Protein AF-C4Y8Q5-F1 (afdb_monomer_lite)

Sequence (232 aa):
LFSAGNVLLLDTVGKILALQRLVNDLVPENGRYGGNEVYNSFDTTLFTDDECYEASTYSQTQIREWLSVHKEKLLKDTSEKKKKKVFSIHKLLFISASHLSSDLILKCLVENGVDPSRICTDLEEDEDLANKTVDALTDAEVRYVDLIEKAREGNSKGWIISKRNALYNPEDEQSLEYIFDEFHPFEPFKENKINLKFESFDGYNKTLDKFFSTIESTKYTLKGGNNKSKMP

Foldseek 3Di:
DPPVDKDFDADPQQATQDIPDFDDDPDVVPDGRDHRDHDDPDDCPVVDPPDDDDQDADDLVVLVVLVVVLVVVLVPPPDPPDPSDQAFLLVSCCVSVVVFDSQLLVQLCVVLVHDRRHGSVVSVVDVPNSVSSSRSVSNSRVVVSVQVVCVVVQFFKKKWKWFADPPADPVDPLGDRTDTDDMDSDDTDDPDCPGIDMDMDGGPVVVVVVRVVRNVVVVVSVVVVVVVVPDD

pLDDT: mean 84.21, std 15.5, range [31.66, 98.25]

Secondary structure (DSSP, 8-state):
--TT---EEE-TT-BEEEESS-B--SSTTS--B-TT-B--SS-GGGG-TT-PPPPP---HHHHHHHHHHHHHHHHH---TTS---PPBHHHHHHHHSTTS-HHHHHHHHHHTT--TTSBTTHHHH-HHHHHHHHHHHHHHHHHHHHHHHHHHTT--EEEEEEEEPTT--TT-TT--SEEEEEEESS----S--TTEEEEEEESHHHHHHHHHHHHHHHHHHHHHHHHHTT--

InterPro domains:
  IPR051608 Ribosome Quality Control Complex Subunit NEMF [PTHR15239] (1-223)

Structure (mmCIF, N/CA/C/O backbone):
data_AF-C4Y8Q5-F1
#
_entry.id   AF-C4Y8Q5-F1
#
loop_
_atom_site.group_PDB
_atom_site.id
_atom_site.type_symbol
_atom_site.label_atom_id
_atom_site.label_alt_id
_atom_site.label_comp_id
_atom_site.label_asym_id
_atom_site.label_entity_id
_atom_site.label_seq_id
_atom_site.pdbx_PDB_ins_code
_atom_site.Cartn_x
_atom_site.Cartn_y
_atom_site.Cartn_z
_atom_site.occupancy
_atom_site.B_iso_or_equiv
_atom_site.auth_seq_id
_atom_site.auth_comp_id
_atom_site.auth_asym_id
_atom_site.auth_atom_id
_atom_site.pdbx_PDB_model_num
ATOM 1 N N . LEU A 1 1 ? 3.766 10.461 -1.780 1.00 49.91 1 LEU A N 1
ATOM 2 C CA . LEU A 1 1 ? 3.324 11.633 -2.576 1.00 49.91 1 LEU A CA 1
ATOM 3 C C . LEU A 1 1 ? 1.892 11.411 -3.046 1.00 49.91 1 LEU A C 1
ATOM 5 O O . LEU A 1 1 ? 1.595 10.322 -3.517 1.00 49.91 1 LEU A O 1
ATOM 9 N N . PHE A 1 2 ? 1.021 12.418 -2.955 1.00 56.22 2 PHE A N 1
ATOM 10 C CA . PHE A 1 2 ? -0.277 12.385 -3.642 1.00 56.22 2 PHE A CA 1
ATOM 11 C C . PHE A 1 2 ? -0.071 12.430 -5.166 1.00 56.22 2 PHE A C 1
ATOM 13 O O . PHE A 1 2 ? 0.885 13.044 -5.632 1.00 56.22 2 PHE A O 1
ATOM 20 N N . SER A 1 3 ? -0.965 11.827 -5.958 1.00 47.19 3 SER A N 1
ATOM 21 C CA . SER A 1 3 ? -0.845 11.740 -7.430 1.00 47.19 3 SER A CA 1
ATOM 22 C C . SER A 1 3 ? -0.806 13.101 -8.135 1.00 47.19 3 SER A C 1
ATOM 24 O O . SER A 1 3 ? -0.336 13.211 -9.261 1.00 47.19 3 SER A O 1
ATOM 26 N N . ALA A 1 4 ? -1.283 14.150 -7.464 1.00 62.25 4 ALA A N 1
ATOM 27 C CA . ALA A 1 4 ? -1.185 15.532 -7.912 1.00 62.25 4 ALA A CA 1
ATOM 28 C C . ALA A 1 4 ? -0.022 16.285 -7.241 1.00 62.25 4 ALA A C 1
ATOM 30 O O . ALA A 1 4 ? -0.095 17.505 -7.182 1.00 62.25 4 ALA A O 1
ATOM 31 N N . GLY A 1 5 ? 0.974 15.588 -6.686 1.00 69.69 5 GLY A N 1
ATOM 32 C CA . GLY A 1 5 ? 1.989 16.099 -5.762 1.00 69.69 5 GLY A CA 1
ATOM 33 C C . GLY A 1 5 ? 2.555 17.477 -6.106 1.00 69.69 5 GLY A C 1
ATOM 34 O O . GLY A 1 5 ? 2.653 17.860 -7.270 1.00 69.69 5 GLY A O 1
ATOM 35 N N . ASN A 1 6 ? 2.909 18.226 -5.067 1.00 81.44 6 ASN A N 1
ATOM 36 C CA . ASN A 1 6 ? 3.505 19.550 -5.180 1.00 81.44 6 ASN A CA 1
ATOM 37 C C . ASN A 1 6 ? 4.856 19.548 -4.466 1.00 81.44 6 ASN A C 1
ATOM 39 O O . ASN A 1 6 ? 5.028 18.830 -3.481 1.00 81.44 6 ASN A O 1
ATOM 43 N N . VAL A 1 7 ? 5.785 20.366 -4.946 1.00 86.38 7 VAL A N 1
ATOM 44 C CA . VAL A 1 7 ? 7.057 20.627 -4.270 1.00 86.38 7 VAL A CA 1
ATOM 45 C C . VAL A 1 7 ? 7.002 22.048 -3.728 1.00 86.38 7 VAL A C 1
ATOM 47 O O . VAL A 1 7 ? 6.711 22.986 -4.474 1.00 86.38 7 VAL A O 1
ATOM 50 N N . LEU A 1 8 ? 7.245 22.189 -2.427 1.00 85.75 8 LEU A N 1
ATOM 51 C CA . LEU A 1 8 ? 7.199 23.454 -1.702 1.00 85.75 8 LEU A CA 1
ATOM 52 C C . LEU A 1 8 ? 8.587 23.762 -1.142 1.00 85.75 8 LEU A C 1
ATOM 54 O O . LEU A 1 8 ? 9.245 22.879 -0.597 1.00 85.75 8 LEU A O 1
ATOM 58 N N . LEU A 1 9 ? 9.005 25.019 -1.259 1.00 87.56 9 LEU A N 1
ATOM 59 C CA . LEU A 1 9 ? 10.165 25.557 -0.560 1.00 87.56 9 LEU A CA 1
ATOM 60 C C . LEU A 1 9 ? 9.663 26.471 0.551 1.00 87.56 9 LEU A C 1
ATOM 62 O O . LEU A 1 9 ? 8.977 27.457 0.268 1.00 87.56 9 LEU A O 1
ATOM 66 N N . LEU A 1 10 ? 10.012 26.139 1.790 1.00 88.00 10 LEU A N 1
ATOM 67 C CA . LEU A 1 10 ? 9.594 26.869 2.980 1.00 88.00 10 LEU A CA 1
ATOM 68 C C . LEU A 1 10 ? 10.794 27.553 3.648 1.00 88.00 10 LEU A C 1
ATOM 70 O O . LEU A 1 10 ? 11.926 27.084 3.515 1.00 88.00 10 LEU A O 1
ATOM 74 N N . ASP A 1 11 ? 10.551 28.651 4.363 1.00 87.75 11 ASP A N 1
ATOM 75 C CA . ASP A 1 11 ? 11.516 29.182 5.330 1.00 87.75 11 ASP A CA 1
ATOM 76 C C . ASP A 1 11 ? 11.441 28.435 6.676 1.00 87.75 11 ASP A C 1
ATOM 78 O O . ASP A 1 11 ? 10.652 27.506 6.858 1.00 87.75 11 ASP A O 1
ATOM 82 N N . THR A 1 12 ? 12.257 28.851 7.646 1.00 85.81 12 THR A N 1
ATOM 83 C CA . THR A 1 12 ? 12.330 28.231 8.982 1.00 85.81 12 THR A CA 1
ATOM 84 C C . THR A 1 12 ? 11.044 28.354 9.806 1.00 85.81 12 THR A C 1
ATOM 86 O O . THR A 1 12 ? 10.935 27.711 10.843 1.00 85.81 12 THR A O 1
ATOM 89 N N . VAL A 1 13 ? 10.096 29.201 9.394 1.00 84.19 13 VAL A N 1
ATOM 90 C CA . VAL A 1 13 ? 8.802 29.429 10.061 1.00 84.19 13 VAL A CA 1
ATOM 91 C C . VAL A 1 13 ? 7.656 28.805 9.245 1.00 84.19 13 VAL A C 1
ATOM 93 O O . VAL A 1 13 ? 6.486 28.978 9.570 1.00 84.19 13 VAL A O 1
ATOM 96 N N . GLY A 1 14 ? 7.966 28.064 8.173 1.00 83.81 14 GLY A N 1
ATOM 97 C CA . GLY A 1 14 ? 6.970 27.420 7.317 1.00 83.81 14 GLY A CA 1
ATOM 98 C C . GLY A 1 14 ? 6.353 28.349 6.268 1.00 83.81 14 GLY A C 1
ATOM 99 O O . GLY A 1 14 ? 5.357 27.990 5.638 1.00 83.81 14 GLY A O 1
ATOM 100 N N . LYS A 1 15 ? 6.909 29.544 6.040 1.00 86.62 15 LYS A N 1
ATOM 101 C CA . LYS A 1 15 ? 6.428 30.453 4.994 1.00 86.62 15 LYS A CA 1
ATOM 102 C C . LYS A 1 15 ? 6.808 29.929 3.614 1.00 86.62 15 LYS A C 1
ATOM 104 O O . LYS A 1 15 ? 7.972 29.636 3.358 1.00 86.62 15 LYS A O 1
ATOM 109 N N . ILE A 1 16 ? 5.848 29.886 2.695 1.00 87.50 16 ILE A N 1
ATOM 110 C CA . ILE A 1 16 ? 6.045 29.425 1.320 1.00 87.50 16 ILE A CA 1
ATOM 111 C C . ILE A 1 16 ? 6.844 30.468 0.533 1.00 87.50 16 ILE A C 1
ATOM 113 O O . ILE A 1 16 ? 6.335 31.538 0.185 1.00 87.50 16 ILE A O 1
ATOM 117 N N . LEU A 1 17 ? 8.096 30.131 0.224 1.00 87.31 17 LEU A N 1
ATOM 118 C CA . LEU A 1 17 ? 8.997 30.923 -0.614 1.00 87.31 17 LEU A CA 1
ATOM 119 C C . LEU A 1 17 ? 8.778 30.629 -2.098 1.00 87.31 17 LEU A C 1
ATOM 121 O O . LEU A 1 17 ? 8.780 31.538 -2.926 1.00 87.31 17 LEU A O 1
ATOM 125 N N . ALA A 1 18 ? 8.577 29.355 -2.431 1.00 87.00 18 ALA A N 1
ATOM 126 C CA . ALA A 1 18 ? 8.296 28.905 -3.785 1.00 87.00 18 ALA A CA 1
ATOM 127 C C . ALA A 1 18 ? 7.436 27.639 -3.773 1.00 87.00 18 ALA A C 1
ATOM 129 O O . ALA A 1 18 ? 7.440 26.861 -2.819 1.00 87.00 18 ALA A O 1
ATOM 130 N N . LEU A 1 19 ? 6.708 27.433 -4.864 1.00 87.31 19 LEU A N 1
ATOM 131 C CA . LEU A 1 19 ? 5.835 26.287 -5.070 1.00 87.31 19 LEU A CA 1
ATOM 132 C C . LEU A 1 19 ? 5.885 25.879 -6.543 1.00 87.31 19 LEU A C 1
ATOM 134 O O . LEU A 1 19 ? 5.857 26.738 -7.423 1.00 87.31 19 LEU A O 1
ATOM 138 N N . GLN A 1 20 ? 5.975 24.577 -6.818 1.00 84.69 20 GLN A N 1
ATOM 139 C CA . GLN A 1 20 ? 6.039 24.060 -8.189 1.00 84.69 20 GLN A CA 1
ATOM 140 C C . GLN A 1 20 ? 4.732 24.315 -8.949 1.00 84.69 20 GLN A C 1
ATOM 142 O O . GLN A 1 20 ? 4.752 24.668 -10.128 1.00 84.69 20 GLN A O 1
ATOM 147 N N . ARG A 1 21 ? 3.588 24.129 -8.282 1.00 80.06 21 ARG A N 1
ATOM 148 C CA . ARG A 1 21 ? 2.261 24.371 -8.852 1.00 80.06 21 ARG A CA 1
ATOM 149 C C . ARG A 1 21 ? 1.370 25.095 -7.859 1.00 80.06 2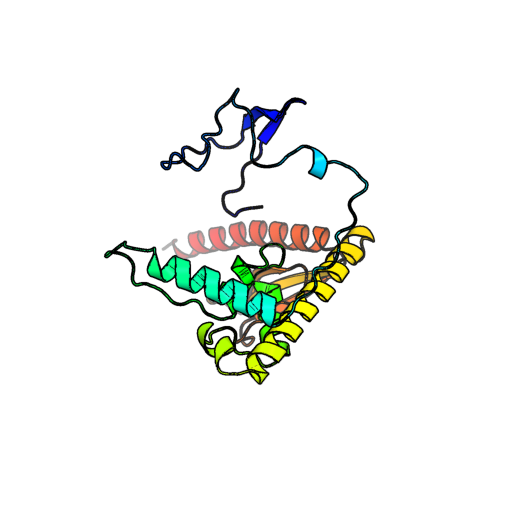1 ARG A C 1
ATOM 151 O O . ARG A 1 21 ? 1.251 24.683 -6.709 1.00 80.06 21 ARG A O 1
ATOM 158 N N . LEU A 1 22 ? 0.685 26.130 -8.332 1.00 75.62 22 LEU A N 1
ATOM 159 C CA . LEU A 1 22 ? -0.328 26.821 -7.545 1.00 75.62 22 LEU A CA 1
ATOM 160 C C . LEU A 1 22 ? -1.600 25.971 -7.496 1.00 75.62 22 LEU A C 1
ATOM 162 O O . LEU A 1 22 ? -2.121 25.557 -8.533 1.00 75.62 22 LEU A O 1
ATOM 166 N N . VAL A 1 23 ? -2.069 25.673 -6.286 1.00 69.62 23 VAL A N 1
ATOM 167 C CA . VAL A 1 23 ? -3.294 24.902 -6.059 1.00 69.62 23 VAL A CA 1
ATOM 168 C C . VAL A 1 23 ? -4.387 25.884 -5.659 1.00 69.62 23 VAL A C 1
ATOM 170 O O . VAL A 1 23 ? -4.416 26.388 -4.541 1.00 69.62 23 VAL A O 1
ATOM 173 N N . ASN A 1 24 ? -5.251 26.208 -6.620 1.00 62.59 24 ASN A N 1
ATOM 174 C CA . ASN A 1 24 ? -6.443 27.013 -6.385 1.00 62.59 24 ASN A CA 1
ATOM 175 C C . ASN A 1 24 ? -7.578 26.082 -5.952 1.00 62.59 24 ASN A C 1
ATOM 177 O O . ASN A 1 24 ? -8.320 25.604 -6.809 1.00 62.59 24 ASN A O 1
ATOM 181 N N . ASP A 1 25 ? -7.725 25.819 -4.657 1.00 55.47 25 ASP A N 1
ATOM 182 C CA . ASP A 1 25 ? -8.881 25.053 -4.191 1.00 55.47 25 ASP A CA 1
ATOM 183 C C . ASP A 1 25 ? -10.133 25.945 -4.097 1.00 55.47 25 ASP A C 1
ATOM 185 O O . ASP A 1 25 ? -10.104 27.094 -3.649 1.00 55.47 25 ASP A O 1
ATOM 189 N N . LEU A 1 26 ? -11.245 25.397 -4.599 1.00 46.25 26 LEU A N 1
ATOM 190 C CA . LEU A 1 26 ? -12.591 25.986 -4.654 1.00 46.25 26 LEU A CA 1
ATOM 191 C C . LEU A 1 26 ? -13.368 25.818 -3.330 1.00 46.25 26 LEU A C 1
ATOM 193 O O . LEU A 1 26 ? -14.555 26.139 -3.279 1.00 46.25 26 LEU A O 1
ATOM 197 N N . VAL A 1 27 ? -12.731 25.304 -2.271 1.00 46.03 27 VAL A N 1
ATOM 198 C CA . VAL A 1 27 ? -13.367 24.995 -0.981 1.00 46.03 27 VAL A CA 1
ATOM 199 C C . VAL A 1 27 ? -12.613 25.719 0.147 1.00 46.03 27 VAL A C 1
ATOM 201 O O . VAL A 1 27 ? -11.408 25.520 0.259 1.00 46.03 27 VAL A O 1
ATOM 204 N N . PRO A 1 28 ? -13.282 26.534 0.989 1.00 47.78 28 PRO A N 1
ATOM 205 C CA . PRO A 1 28 ? -12.634 27.352 2.027 1.00 47.78 28 PRO A CA 1
ATOM 206 C C . PRO A 1 28 ? -11.838 26.579 3.094 1.00 47.78 28 PRO A C 1
ATOM 208 O O . PRO A 1 28 ? -10.993 27.172 3.754 1.00 47.78 28 PRO A O 1
ATOM 211 N N . GLU A 1 29 ? -12.132 25.290 3.285 1.00 50.78 29 GLU A N 1
ATOM 212 C CA . GLU A 1 29 ? -11.503 24.425 4.298 1.00 50.78 29 GLU A CA 1
ATOM 213 C C . GLU A 1 29 ? -10.110 23.920 3.899 1.00 50.78 29 GLU A C 1
ATOM 215 O O . GLU A 1 29 ? -9.270 23.684 4.765 1.00 50.78 29 GLU A O 1
ATOM 220 N N . ASN A 1 30 ? -9.839 23.790 2.599 1.00 51.44 30 ASN A N 1
ATOM 221 C CA . ASN A 1 30 ? -8.520 23.414 2.108 1.00 51.44 30 ASN A CA 1
ATOM 222 C C . ASN A 1 30 ? -7.753 24.706 1.853 1.00 51.44 30 ASN A C 1
ATOM 224 O O . ASN A 1 30 ? -8.043 25.417 0.890 1.00 51.44 30 ASN A O 1
ATOM 228 N N . GLY A 1 31 ? -6.829 25.041 2.755 1.00 52.97 31 GLY A N 1
ATOM 229 C CA . GLY A 1 31 ? -6.061 26.281 2.703 1.00 52.97 31 GLY A CA 1
ATOM 230 C C . GLY A 1 31 ? -5.576 26.610 1.290 1.00 52.97 31 GLY A C 1
ATOM 231 O O . GLY A 1 31 ? -5.079 25.754 0.558 1.00 52.97 31 GLY A O 1
ATOM 232 N N . ARG A 1 32 ? -5.730 27.874 0.892 1.00 57.25 32 ARG A N 1
ATOM 233 C CA . ARG A 1 32 ? -4.978 28.387 -0.252 1.00 57.25 32 ARG A CA 1
ATOM 234 C C . ARG A 1 32 ? -3.499 28.354 0.136 1.00 57.25 32 ARG A C 1
ATOM 236 O O . ARG A 1 32 ? -3.162 28.637 1.280 1.00 57.25 32 ARG A O 1
ATOM 243 N N . TYR A 1 33 ? -2.658 27.920 -0.799 1.00 62.84 33 TYR A N 1
ATOM 244 C CA . TYR A 1 33 ? -1.205 27.896 -0.637 1.00 62.84 33 TYR A CA 1
ATOM 245 C C . TYR A 1 33 ? -0.590 28.717 -1.773 1.00 62.84 33 TYR A C 1
ATOM 247 O O . TYR A 1 33 ? -0.208 28.191 -2.823 1.00 62.84 33 TYR A O 1
ATOM 255 N N . GLY A 1 34 ? -0.589 30.034 -1.595 1.00 61.34 34 GLY A N 1
ATOM 256 C CA . GLY A 1 34 ? 0.072 31.020 -2.441 1.00 61.34 34 GLY A CA 1
ATOM 257 C C . GLY A 1 34 ? 1.476 31.374 -1.940 1.00 61.34 34 GLY A C 1
ATOM 258 O O . GLY A 1 34 ? 1.856 31.083 -0.807 1.00 61.34 34 GLY A O 1
ATOM 259 N N . GLY A 1 35 ? 2.272 32.029 -2.791 1.00 57.50 35 GLY A N 1
ATOM 260 C CA . GLY A 1 35 ? 3.572 32.563 -2.373 1.00 57.50 35 GLY A CA 1
ATOM 261 C C . GLY A 1 35 ? 3.405 33.605 -1.259 1.00 57.50 35 GLY A C 1
ATOM 262 O O . GLY A 1 35 ? 2.553 34.483 -1.376 1.00 57.50 35 GLY A O 1
ATOM 263 N N . ASN A 1 36 ? 4.240 33.523 -0.217 1.00 62.22 36 ASN A N 1
ATOM 264 C CA . ASN A 1 36 ? 4.191 34.276 1.048 1.00 62.22 36 ASN A CA 1
ATOM 265 C C . ASN A 1 36 ? 3.133 33.863 2.091 1.00 62.22 36 ASN A C 1
ATOM 267 O O . ASN A 1 36 ? 3.080 34.506 3.141 1.00 62.22 36 ASN A O 1
ATOM 271 N N . GLU A 1 37 ? 2.343 32.814 1.871 1.00 76.31 37 GLU A N 1
ATOM 272 C CA . GLU A 1 37 ? 1.468 32.250 2.914 1.00 76.31 37 GLU A CA 1
ATOM 273 C C . GLU A 1 37 ? 2.231 31.251 3.802 1.00 76.31 37 GLU A C 1
ATOM 275 O O . GLU A 1 37 ? 3.279 30.738 3.408 1.00 76.31 37 GLU A O 1
ATOM 280 N N . VAL A 1 38 ? 1.738 30.992 5.018 1.00 79.12 38 VAL A N 1
ATOM 281 C CA . VAL A 1 38 ? 2.337 30.004 5.935 1.00 79.12 38 VAL A CA 1
ATOM 282 C C . VAL A 1 38 ? 1.700 28.641 5.690 1.00 79.12 38 VAL A C 1
ATOM 284 O O . VAL A 1 38 ? 0.476 28.507 5.667 1.00 79.12 38 VAL A O 1
ATOM 287 N N . TYR A 1 39 ? 2.533 27.627 5.481 1.00 80.44 39 TYR A N 1
ATOM 288 C CA . TYR A 1 39 ? 2.098 26.257 5.277 1.00 80.44 39 TYR A CA 1
ATOM 289 C C . TYR A 1 39 ? 1.834 25.571 6.625 1.00 80.44 39 TYR A C 1
ATOM 291 O O . TYR A 1 39 ? 2.758 25.365 7.401 1.00 80.44 39 TYR A O 1
ATOM 299 N N . ASN A 1 40 ? 0.578 25.188 6.881 1.00 75.75 40 ASN A N 1
ATOM 300 C CA . ASN A 1 40 ? 0.126 24.696 8.195 1.00 75.75 40 ASN A CA 1
ATOM 301 C C . ASN A 1 40 ? -0.335 23.225 8.193 1.00 75.75 40 ASN A C 1
ATOM 303 O O . ASN A 1 40 ? -1.088 22.821 9.074 1.00 75.75 40 ASN A O 1
ATOM 307 N N . SER A 1 41 ? 0.027 22.430 7.181 1.00 73.56 41 SER A N 1
ATOM 308 C CA . SER A 1 41 ? -0.514 21.059 7.059 1.00 73.56 41 SER A CA 1
ATOM 309 C C . SER A 1 41 ? 0.202 20.032 7.938 1.00 73.56 41 SER A C 1
ATOM 311 O O . SER A 1 41 ? -0.322 18.941 8.136 1.00 73.56 41 SER A O 1
ATOM 313 N N . PHE A 1 42 ? 1.396 20.361 8.425 1.00 71.62 42 PHE A N 1
ATOM 314 C CA . PHE A 1 42 ? 2.165 19.581 9.389 1.00 71.62 42 PHE A CA 1
ATOM 315 C C . PHE A 1 42 ? 3.122 20.509 10.145 1.00 71.62 42 PHE A C 1
ATOM 317 O O . PHE A 1 42 ? 3.437 21.598 9.660 1.00 71.62 42 PHE A O 1
ATOM 324 N N . ASP A 1 43 ? 3.548 20.100 11.335 1.00 71.00 43 ASP A N 1
ATOM 325 C CA . ASP A 1 43 ? 4.477 20.852 12.174 1.00 71.00 43 ASP A CA 1
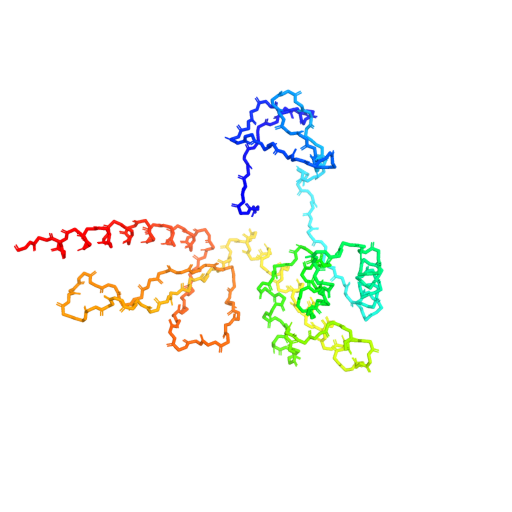ATOM 326 C C . ASP A 1 43 ? 5.938 20.419 11.933 1.00 71.00 43 ASP A C 1
ATOM 328 O O . ASP A 1 43 ? 6.250 19.599 11.065 1.00 71.00 43 ASP A O 1
ATOM 332 N N . THR A 1 44 ? 6.865 21.028 12.674 1.00 72.50 44 THR A N 1
ATOM 333 C CA . THR A 1 44 ? 8.298 20.747 12.547 1.00 72.50 44 THR A CA 1
ATOM 334 C C . THR A 1 44 ? 8.731 19.460 13.248 1.00 72.50 44 THR A C 1
ATOM 336 O O . THR A 1 44 ? 9.914 19.127 13.169 1.00 72.50 44 THR A O 1
ATOM 339 N N . THR A 1 45 ? 7.833 18.745 13.941 1.00 70.88 45 THR A N 1
ATOM 340 C CA . THR A 1 45 ? 8.210 17.506 14.642 1.00 70.88 45 THR A CA 1
ATOM 341 C C . THR A 1 45 ? 8.556 16.402 13.650 1.00 70.88 45 THR A C 1
ATOM 343 O O . THR A 1 45 ? 9.436 15.607 13.926 1.00 70.88 45 THR A O 1
ATOM 346 N N . LEU A 1 46 ? 8.002 16.438 12.433 1.00 66.88 46 LEU A N 1
ATOM 347 C CA . LEU A 1 46 ? 8.339 15.497 11.354 1.00 66.88 46 LEU A CA 1
ATOM 348 C C . LEU A 1 46 ? 9.816 15.511 10.909 1.00 66.88 46 LEU A C 1
ATOM 350 O O . LEU A 1 46 ? 10.217 14.654 10.123 1.00 66.88 46 LEU A O 1
ATOM 354 N N . PHE A 1 47 ? 10.607 16.502 11.332 1.00 72.38 47 PHE A N 1
ATOM 355 C CA . PHE A 1 47 ? 12.015 16.658 10.945 1.00 72.38 47 PHE A CA 1
ATOM 356 C C . PHE A 1 47 ? 12.995 16.367 12.088 1.00 72.38 47 PHE A C 1
ATOM 358 O O . PHE A 1 47 ? 14.177 16.690 11.961 1.00 72.38 47 PHE A O 1
ATOM 365 N N . THR A 1 48 ? 12.534 15.811 13.210 1.00 73.44 48 THR A N 1
ATOM 366 C CA . THR A 1 48 ? 13.425 15.346 14.276 1.00 73.44 48 THR A CA 1
ATOM 367 C C . THR A 1 48 ? 13.910 13.924 13.974 1.00 73.44 48 THR A C 1
ATOM 369 O O . THR A 1 48 ? 13.139 13.057 13.573 1.00 73.44 48 THR A O 1
ATOM 372 N N . ASP A 1 49 ? 15.208 13.674 14.163 1.00 63.81 49 ASP A N 1
ATOM 373 C CA . ASP A 1 49 ? 15.868 12.406 13.796 1.00 63.81 49 ASP A CA 1
ATOM 374 C C . ASP A 1 49 ? 15.502 11.207 14.708 1.00 63.81 49 ASP A C 1
ATOM 376 O O . ASP A 1 49 ? 15.970 10.092 14.479 1.00 63.81 49 ASP A O 1
ATOM 380 N N . ASP A 1 50 ? 14.674 11.416 15.737 1.00 59.78 50 ASP A N 1
ATOM 381 C CA . ASP A 1 50 ? 14.429 10.447 16.818 1.00 59.78 50 ASP A CA 1
ATOM 382 C C . ASP A 1 50 ? 13.168 9.577 16.645 1.00 59.78 50 ASP A C 1
ATOM 384 O O . ASP A 1 50 ? 12.922 8.681 17.456 1.00 59.78 50 ASP A O 1
ATOM 388 N N . GLU A 1 51 ? 12.347 9.784 15.611 1.00 62.09 51 GLU A N 1
ATOM 389 C CA . GLU A 1 51 ? 11.083 9.047 15.492 1.00 62.09 51 GLU A CA 1
ATOM 390 C C . GLU A 1 51 ? 11.270 7.655 14.858 1.00 62.09 51 GLU A C 1
ATOM 392 O O . GLU A 1 51 ? 11.321 7.462 13.637 1.00 62.09 51 GLU A O 1
ATOM 397 N N . CYS A 1 52 ? 11.337 6.632 15.714 1.00 66.50 52 CYS A N 1
ATOM 398 C CA . CYS A 1 52 ? 11.046 5.267 15.297 1.00 66.50 52 CYS A CA 1
ATOM 399 C C . CYS A 1 52 ? 9.525 5.099 15.187 1.00 66.50 52 CYS A C 1
ATOM 401 O O . CYS A 1 52 ? 8.799 5.435 16.116 1.00 66.50 52 CYS A O 1
ATOM 403 N N . TYR A 1 53 ? 9.042 4.583 14.056 1.00 83.19 53 TYR A N 1
ATOM 404 C CA . TYR A 1 53 ? 7.623 4.300 13.876 1.00 83.19 53 TYR A CA 1
ATOM 405 C C . TYR A 1 53 ? 7.153 3.268 14.913 1.00 83.19 53 TYR A C 1
ATOM 407 O O . TYR A 1 53 ? 7.719 2.176 14.993 1.00 83.19 53 TYR A O 1
ATOM 415 N N . GLU A 1 54 ? 6.117 3.601 15.682 1.00 84.75 54 GLU A N 1
ATOM 416 C CA . GLU A 1 54 ? 5.496 2.681 16.633 1.00 84.75 54 GLU A CA 1
ATOM 417 C C . GLU A 1 54 ? 4.371 1.899 15.951 1.00 84.75 54 GLU A C 1
ATOM 419 O O . GLU A 1 54 ? 3.431 2.478 15.405 1.00 84.75 54 GLU A O 1
ATOM 424 N N . ALA A 1 55 ? 4.467 0.569 15.987 1.00 90.00 55 ALA A N 1
ATOM 425 C CA . ALA A 1 55 ? 3.466 -0.302 15.388 1.00 90.00 55 ALA A CA 1
ATOM 426 C C . ALA A 1 55 ? 2.092 -0.098 16.043 1.00 90.00 55 ALA A C 1
ATOM 428 O O . ALA A 1 55 ? 1.934 -0.226 17.261 1.00 90.00 55 ALA A O 1
ATOM 429 N N . SER A 1 56 ? 1.083 0.170 15.220 1.00 92.31 56 SER A N 1
ATOM 430 C CA . SER A 1 56 ? -0.305 0.255 15.662 1.00 92.31 56 SER A CA 1
ATOM 431 C C . SER A 1 56 ? -0.825 -1.125 16.066 1.00 92.31 56 SER A C 1
ATOM 433 O O . SER A 1 56 ? -0.543 -2.133 15.423 1.00 92.31 56 SER A O 1
ATOM 435 N N . THR A 1 57 ? -1.630 -1.180 17.123 1.00 94.38 57 THR A N 1
ATOM 436 C CA . THR A 1 57 ? -2.351 -2.403 17.499 1.00 94.38 57 THR A CA 1
ATOM 437 C C . THR A 1 57 ? -3.814 -2.262 17.127 1.00 94.38 57 THR A C 1
ATOM 439 O O . THR A 1 57 ? -4.384 -1.176 17.241 1.00 94.38 57 THR A O 1
ATOM 442 N N . TYR A 1 58 ? -4.416 -3.362 16.678 1.00 95.75 58 TYR A N 1
ATOM 443 C CA . TYR A 1 58 ? -5.802 -3.375 16.236 1.00 95.75 58 TYR A CA 1
ATOM 444 C C . TYR A 1 58 ? -6.643 -4.302 17.096 1.00 95.75 58 TYR A C 1
ATOM 446 O O . TYR A 1 58 ? -6.188 -5.338 17.577 1.00 95.75 58 TYR A O 1
ATOM 454 N N . SER A 1 59 ? -7.899 -3.915 17.293 1.00 96.06 59 SER A N 1
ATOM 455 C CA . SER A 1 59 ? -8.882 -4.716 18.014 1.00 96.06 59 SER A CA 1
ATOM 456 C C . SER A 1 59 ? -10.227 -4.666 17.309 1.00 96.06 59 SER A C 1
ATOM 458 O O . SER A 1 59 ? -10.523 -3.732 16.557 1.00 96.06 59 SER A O 1
ATOM 460 N N . GLN A 1 60 ? -11.086 -5.642 17.597 1.00 94.88 60 GLN A N 1
ATOM 461 C CA . GLN A 1 60 ? -12.452 -5.615 17.082 1.00 94.88 60 GLN A CA 1
ATOM 462 C C . GLN A 1 60 ? -13.201 -4.344 17.503 1.00 94.88 60 GLN A C 1
ATOM 464 O O . GLN A 1 60 ? -13.952 -3.779 16.710 1.00 94.88 60 GLN A O 1
ATOM 469 N N . THR A 1 61 ? -12.992 -3.880 18.741 1.00 94.88 61 THR A N 1
ATOM 470 C CA . THR A 1 61 ? -13.616 -2.659 19.265 1.00 94.88 61 THR A CA 1
ATOM 471 C C . THR A 1 61 ? -13.282 -1.463 18.383 1.00 94.88 61 THR A C 1
ATOM 473 O O . THR A 1 61 ? -14.179 -0.731 17.978 1.00 94.88 61 THR A O 1
ATOM 476 N N . GLN A 1 62 ? -12.016 -1.329 17.988 1.00 95.25 62 GLN A N 1
ATOM 477 C CA . GLN A 1 62 ? -11.568 -0.253 17.108 1.00 95.25 62 GLN A CA 1
ATOM 478 C C . GLN A 1 62 ? -12.194 -0.343 15.707 1.00 95.25 62 GLN A C 1
ATOM 480 O O . GLN A 1 62 ? -12.642 0.664 15.158 1.00 95.25 62 GLN A O 1
ATOM 485 N N . ILE A 1 63 ? -12.303 -1.547 15.133 1.00 94.62 63 ILE A N 1
ATOM 486 C CA . ILE A 1 63 ? -12.987 -1.741 13.843 1.00 94.62 63 ILE A CA 1
ATOM 487 C C . ILE A 1 63 ? -14.468 -1.340 13.946 1.00 94.62 63 ILE A C 1
ATOM 489 O O . ILE A 1 63 ? -15.001 -0.687 13.044 1.00 94.62 63 ILE A O 1
ATOM 493 N N . ARG A 1 64 ? -15.134 -1.667 15.058 1.00 93.88 64 ARG A N 1
ATOM 494 C CA . ARG A 1 64 ? -16.527 -1.268 15.323 1.00 93.88 64 ARG A CA 1
ATOM 495 C C . ARG A 1 64 ? -16.684 0.239 15.487 1.00 93.88 64 ARG A C 1
ATOM 497 O O . ARG A 1 64 ? -17.649 0.809 14.980 1.00 93.88 64 ARG A O 1
ATOM 504 N N . GLU A 1 65 ? -15.729 0.907 16.122 1.00 95.50 65 GLU A N 1
ATOM 505 C CA . GLU A 1 65 ? -15.703 2.370 16.200 1.00 95.50 65 GLU A CA 1
ATOM 506 C C . GLU A 1 65 ? -15.600 2.997 14.804 1.00 95.50 65 GLU A C 1
ATOM 508 O O . GLU A 1 65 ? -16.366 3.907 14.475 1.00 95.50 65 GLU A O 1
ATOM 513 N N . TRP A 1 66 ? -14.736 2.465 13.934 1.00 95.50 66 TRP A N 1
ATOM 514 C CA . TRP A 1 66 ? -14.638 2.920 12.543 1.00 95.50 66 TRP A CA 1
ATOM 515 C C . TRP A 1 66 ? -15.944 2.730 11.767 1.00 95.50 66 TRP A C 1
ATOM 517 O O . TRP A 1 66 ? -16.335 3.612 10.996 1.00 95.50 66 TRP A O 1
ATOM 527 N N . LEU A 1 67 ? -16.648 1.618 11.989 1.00 94.00 67 LEU A N 1
ATOM 528 C CA . LEU A 1 67 ? -17.972 1.376 11.412 1.00 94.00 67 LEU A CA 1
ATOM 529 C C . LEU A 1 67 ? -19.001 2.392 11.903 1.00 94.00 67 LEU A C 1
ATOM 531 O O . LEU A 1 67 ? -19.740 2.944 11.086 1.00 94.00 67 LEU A O 1
ATOM 535 N N . SER A 1 68 ? -19.016 2.690 13.203 1.00 92.75 68 SER A N 1
ATOM 536 C CA . SER A 1 68 ? -19.914 3.692 13.783 1.00 92.75 68 SER A CA 1
ATOM 537 C C . SER A 1 68 ? -19.674 5.074 13.172 1.00 92.75 68 SER A C 1
ATOM 539 O O . SER A 1 68 ? -20.608 5.713 12.685 1.00 92.75 68 SER A O 1
ATOM 541 N N . VAL A 1 69 ? -18.409 5.502 13.081 1.00 93.00 69 VAL A N 1
ATOM 542 C CA . VAL A 1 69 ? -18.028 6.773 12.441 1.00 93.00 69 VAL A CA 1
ATOM 543 C C . VAL A 1 69 ? -18.460 6.806 10.972 1.00 93.00 69 VAL A C 1
ATOM 545 O O . VAL A 1 69 ? -18.959 7.826 10.488 1.00 93.00 69 VAL A O 1
ATOM 548 N N . HIS A 1 70 ? -18.299 5.701 10.240 1.00 91.31 70 HIS A N 1
ATOM 549 C CA . HIS A 1 70 ? -18.737 5.604 8.846 1.00 91.31 70 HIS A CA 1
ATOM 550 C C . HIS A 1 70 ? -20.262 5.691 8.706 1.00 91.31 70 HIS A C 1
ATOM 552 O O . HIS A 1 70 ? -20.768 6.441 7.869 1.00 91.31 70 HIS A O 1
ATOM 558 N N . LYS A 1 71 ? -21.013 4.991 9.559 1.00 89.69 71 LYS A N 1
ATOM 559 C CA . LYS A 1 71 ? -22.480 5.060 9.598 1.00 89.69 71 LYS A CA 1
ATOM 560 C C . LYS A 1 71 ? -22.974 6.469 9.897 1.00 89.69 71 LYS A C 1
ATOM 562 O O . LYS A 1 71 ? -23.861 6.961 9.204 1.00 89.69 71 LYS A O 1
ATOM 567 N N . GLU A 1 72 ? -22.372 7.153 10.865 1.00 89.38 72 GLU A N 1
ATOM 568 C CA . GLU A 1 72 ? -22.701 8.549 11.150 1.00 89.38 72 GLU A CA 1
ATOM 569 C C . GLU A 1 72 ? -22.469 9.460 9.943 1.00 89.38 72 GLU A C 1
ATOM 571 O O . GLU A 1 72 ? -23.313 10.307 9.642 1.00 89.38 72 GLU A O 1
ATOM 576 N N . LYS A 1 73 ? -21.354 9.278 9.224 1.00 87.00 73 LYS A N 1
ATOM 577 C CA . LYS A 1 73 ? -21.070 10.024 7.989 1.00 87.00 73 LYS A CA 1
ATOM 578 C C . LYS A 1 73 ? -22.128 9.751 6.918 1.00 87.00 73 LYS A C 1
ATOM 580 O O . LYS A 1 73 ? -22.609 10.694 6.298 1.00 87.00 73 LYS A O 1
ATOM 585 N N . LEU A 1 74 ? -22.560 8.499 6.749 1.00 85.69 74 LEU A N 1
ATOM 586 C CA . LEU A 1 74 ? -23.643 8.141 5.824 1.00 85.69 74 LEU A CA 1
ATOM 587 C C . L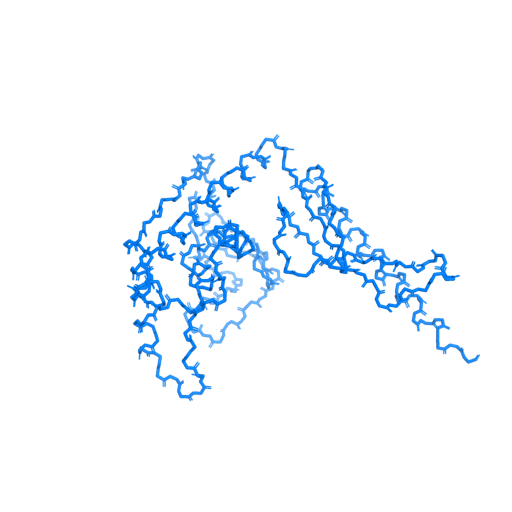EU A 1 74 ? -24.991 8.776 6.205 1.00 85.69 74 LEU A C 1
ATOM 589 O O . LEU A 1 74 ? -25.785 9.112 5.323 1.00 85.69 74 LEU A O 1
ATOM 593 N N . LEU A 1 75 ? -25.278 8.939 7.499 1.00 82.69 75 LEU A N 1
ATOM 594 C CA . LEU A 1 75 ?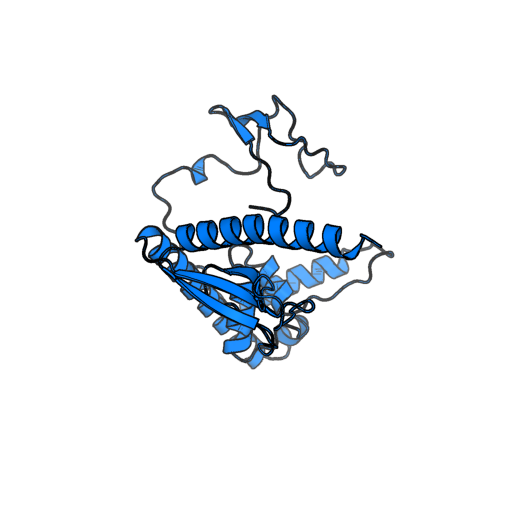 -26.505 9.581 7.980 1.00 82.69 75 LEU A CA 1
ATOM 595 C C . LEU A 1 75 ? -26.479 11.098 7.760 1.00 82.69 75 LEU A C 1
ATOM 597 O O . LEU A 1 75 ? -27.472 11.651 7.287 1.00 82.69 75 LEU A O 1
ATOM 601 N N . LYS A 1 76 ? -25.343 11.744 8.052 1.00 81.25 76 LYS A N 1
ATOM 602 C CA . LYS A 1 76 ? -25.131 13.197 7.920 1.00 81.25 76 LYS A CA 1
ATOM 603 C C . LYS A 1 76 ? -25.046 13.666 6.463 1.00 81.25 76 LYS A C 1
ATOM 605 O O . LYS A 1 76 ? -25.291 14.839 6.195 1.00 81.25 76 LYS A O 1
ATOM 610 N N . ASP A 1 77 ? -24.739 12.773 5.524 1.00 71.62 77 ASP A N 1
ATOM 611 C CA . ASP A 1 77 ? -24.710 13.100 4.099 1.00 71.62 77 ASP A CA 1
ATOM 612 C C . ASP A 1 77 ? -26.140 13.301 3.551 1.00 71.62 77 ASP A C 1
ATOM 614 O O . ASP A 1 77 ? -26.898 12.350 3.327 1.00 71.62 77 ASP A O 1
ATOM 618 N N . THR A 1 78 ? -26.535 14.565 3.388 1.00 60.66 78 THR A N 1
ATOM 619 C CA . THR A 1 78 ? -27.833 15.023 2.854 1.00 60.66 78 THR A CA 1
ATOM 620 C C . THR A 1 78 ? -27.808 15.247 1.342 1.00 60.66 78 THR A C 1
ATOM 622 O O . THR A 1 78 ? -28.783 15.731 0.766 1.00 60.66 78 THR A O 1
ATOM 625 N N . SER A 1 79 ? -26.708 14.909 0.663 1.00 61.06 79 SER A N 1
ATOM 626 C CA . SER A 1 79 ? -26.549 15.224 -0.752 1.00 61.06 79 SER A CA 1
ATOM 627 C C . SER A 1 79 ? -27.324 14.252 -1.664 1.00 61.06 79 SER A C 1
ATOM 629 O O . SER A 1 79 ? -26.858 13.180 -2.035 1.00 61.06 79 SER A O 1
ATOM 631 N N . GLU A 1 80 ? -28.522 14.667 -2.101 1.00 55.53 80 GLU A N 1
ATOM 632 C CA . GLU A 1 80 ? -29.442 13.906 -2.979 1.00 55.53 80 GLU A CA 1
ATOM 633 C C . GLU A 1 80 ? -28.838 13.462 -4.332 1.00 55.53 80 GLU A C 1
ATOM 635 O O . GLU A 1 80 ? -29.406 12.626 -5.034 1.00 55.53 80 GLU A O 1
ATOM 640 N N . LYS A 1 81 ? -27.673 14.000 -4.722 1.00 53.56 81 LYS A N 1
ATOM 641 C CA . LYS A 1 81 ? -27.038 13.764 -6.032 1.00 53.56 81 LYS A CA 1
ATOM 642 C C . LYS A 1 81 ? -25.979 12.656 -6.050 1.00 53.56 81 LYS A C 1
ATOM 644 O O . LYS A 1 81 ? -25.579 12.240 -7.137 1.00 53.56 81 LYS A O 1
ATOM 649 N N . LYS A 1 82 ? -25.525 12.146 -4.900 1.00 55.22 82 LYS A N 1
ATOM 650 C CA . LYS A 1 82 ? -24.620 10.985 -4.828 1.00 55.22 82 LYS A CA 1
ATOM 651 C C . LYS A 1 82 ? -25.294 9.888 -4.011 1.00 55.22 82 LYS A C 1
ATOM 653 O O . LYS A 1 82 ? -25.607 10.080 -2.846 1.00 55.22 82 LYS A O 1
ATOM 658 N N . LYS A 1 83 ? -25.524 8.719 -4.621 1.00 56.59 83 LYS A N 1
ATOM 659 C CA . LYS A 1 83 ? -26.032 7.540 -3.900 1.00 56.59 83 LYS A CA 1
ATOM 660 C C . LYS A 1 83 ? -25.142 7.284 -2.676 1.00 56.59 83 LYS A C 1
ATOM 662 O O . LYS A 1 83 ? -23.936 7.109 -2.850 1.00 56.59 83 LYS A O 1
ATOM 667 N N . LYS A 1 84 ? -25.734 7.243 -1.475 1.00 64.94 84 LYS A N 1
ATOM 668 C CA . LYS A 1 84 ? -25.059 6.859 -0.224 1.00 64.94 84 LYS A CA 1
ATOM 669 C C . LYS A 1 84 ? -24.409 5.491 -0.423 1.00 64.94 84 LYS A C 1
ATOM 671 O O . LYS A 1 84 ? -25.107 4.483 -0.510 1.00 64.94 84 LYS A O 1
ATOM 676 N N . LYS A 1 85 ? -23.086 5.457 -0.588 1.00 78.81 85 LYS A N 1
ATOM 677 C CA . LYS A 1 85 ? -22.363 4.223 -0.904 1.00 78.81 85 LYS A CA 1
ATOM 678 C C . LYS A 1 85 ? -21.757 3.660 0.373 1.00 78.81 85 LYS A C 1
ATOM 680 O O . LYS A 1 85 ? -20.797 4.216 0.900 1.00 78.81 85 LYS A O 1
ATOM 685 N N . VAL A 1 86 ? -22.321 2.551 0.847 1.00 87.88 86 VAL A N 1
ATOM 686 C CA . VAL A 1 86 ? -21.699 1.726 1.889 1.00 87.88 86 VAL A CA 1
ATOM 687 C C . VAL A 1 86 ? -20.334 1.259 1.378 1.00 87.88 86 VAL A C 1
ATOM 689 O O . VAL A 1 86 ? -20.183 0.928 0.199 1.00 87.88 86 VAL A O 1
ATOM 692 N N . PHE A 1 87 ? -19.322 1.319 2.240 1.00 94.19 87 PHE A N 1
ATOM 693 C CA . PHE A 1 87 ? -17.966 0.930 1.876 1.00 94.19 87 PHE A CA 1
ATOM 694 C C . PHE A 1 87 ? -17.825 -0.590 1.876 1.00 94.19 87 PHE A C 1
ATOM 696 O O . PHE A 1 87 ? -18.569 -1.299 2.554 1.00 94.19 87 PHE A O 1
ATOM 703 N N . SER A 1 88 ? -16.851 -1.081 1.113 1.00 96.62 88 SER A N 1
ATOM 704 C CA . SER A 1 88 ? -16.344 -2.429 1.330 1.00 96.62 88 SER A CA 1
ATOM 705 C C . SER A 1 88 ? -15.457 -2.458 2.577 1.00 96.62 88 SER A C 1
ATOM 707 O O . SER A 1 88 ? -14.998 -1.403 3.033 1.00 96.62 88 SER A O 1
ATOM 709 N N . ILE A 1 89 ? -15.187 -3.651 3.109 1.00 97.12 89 ILE A N 1
ATOM 710 C CA . ILE A 1 89 ? -14.234 -3.859 4.209 1.00 97.12 89 ILE A CA 1
ATOM 711 C C . ILE A 1 89 ? -12.896 -3.203 3.860 1.00 97.12 89 ILE A C 1
ATOM 713 O O . ILE A 1 89 ? -12.411 -2.351 4.600 1.00 97.12 89 ILE A O 1
ATOM 717 N N . HIS A 1 90 ? -12.358 -3.493 2.673 1.00 97.25 90 HIS A N 1
ATOM 718 C CA . HIS A 1 90 ? -11.095 -2.915 2.210 1.00 97.25 90 HIS A CA 1
ATOM 719 C C . HIS A 1 90 ? -11.095 -1.385 2.212 1.00 97.25 90 HIS A C 1
ATOM 721 O O . HIS A 1 90 ? -10.157 -0.759 2.705 1.00 97.25 90 HIS A O 1
ATOM 727 N N . LYS A 1 91 ? -12.169 -0.763 1.706 1.00 96.00 91 LYS A N 1
ATOM 728 C CA . LYS A 1 91 ? -12.253 0.697 1.631 1.00 96.00 91 LYS A CA 1
ATOM 729 C C . LYS A 1 91 ? -12.357 1.346 3.011 1.00 96.00 91 LYS A C 1
ATOM 731 O O . LYS A 1 91 ? -11.793 2.424 3.191 1.00 96.00 91 LYS A O 1
ATOM 736 N N . LEU A 1 92 ? -13.065 0.717 3.950 1.00 96.44 92 LEU A N 1
ATOM 737 C CA . LEU A 1 92 ? -13.138 1.183 5.333 1.00 96.44 92 LEU A CA 1
ATOM 738 C C . LEU A 1 92 ? -11.741 1.191 5.963 1.00 96.44 92 LEU A C 1
ATOM 740 O O . LEU A 1 92 ? -11.299 2.238 6.427 1.00 96.44 92 LEU A O 1
ATOM 744 N N . LEU A 1 93 ? -11.034 0.059 5.904 1.00 96.94 93 LEU A N 1
ATOM 745 C CA . LEU A 1 93 ? -9.700 -0.077 6.492 1.00 96.94 93 LEU A CA 1
ATOM 746 C C . LEU A 1 93 ? -8.700 0.904 5.879 1.00 96.94 93 LEU A C 1
ATOM 748 O O . LEU A 1 93 ? -7.976 1.563 6.611 1.00 96.94 93 LEU A O 1
ATOM 752 N N . PHE A 1 94 ? -8.706 1.073 4.554 1.00 95.94 94 PHE A N 1
ATOM 753 C CA . PHE A 1 94 ? -7.804 2.008 3.876 1.00 95.94 94 PHE A CA 1
ATOM 754 C C . PHE A 1 94 ? -8.018 3.474 4.284 1.00 95.94 94 PHE A C 1
ATOM 756 O O . PHE A 1 94 ? -7.073 4.257 4.301 1.00 95.94 94 PHE A O 1
ATOM 763 N N . ILE A 1 95 ? -9.255 3.876 4.597 1.00 93.50 95 ILE A N 1
ATOM 764 C CA . ILE A 1 95 ? -9.518 5.235 5.092 1.00 93.50 95 ILE A CA 1
ATOM 765 C C . ILE A 1 95 ? -9.098 5.365 6.559 1.00 93.50 95 ILE A C 1
ATOM 767 O O . ILE A 1 95 ? -8.555 6.401 6.936 1.00 93.50 95 ILE A O 1
ATOM 771 N N . SER A 1 96 ? -9.378 4.352 7.381 1.00 94.88 96 SER A N 1
ATOM 772 C CA . SER A 1 96 ? -9.147 4.413 8.826 1.00 94.88 96 SER A CA 1
ATOM 773 C C . SER A 1 96 ? -7.678 4.227 9.218 1.00 94.88 96 SER A C 1
ATOM 775 O O . SER A 1 96 ? -7.197 4.932 10.098 1.00 94.88 96 SER A O 1
ATOM 777 N N . ALA A 1 97 ? -6.955 3.330 8.547 1.00 94.25 97 ALA A N 1
ATOM 778 C CA . ALA A 1 97 ? -5.530 3.057 8.742 1.00 94.25 97 ALA A CA 1
ATOM 779 C C . ALA A 1 97 ? -4.713 3.673 7.594 1.00 94.25 97 ALA A C 1
ATOM 781 O O . ALA A 1 97 ? -4.090 2.978 6.795 1.00 94.25 97 ALA A O 1
ATOM 782 N N . SER A 1 98 ? -4.784 5.003 7.466 1.00 89.62 98 SER A N 1
ATOM 783 C CA . SER A 1 98 ? -4.280 5.737 6.292 1.00 89.62 98 SER A CA 1
ATOM 784 C C . SER A 1 98 ? -2.759 5.680 6.075 1.00 89.62 98 SER A C 1
ATOM 786 O O . SER A 1 98 ? -2.287 6.007 4.985 1.00 89.62 98 SER A O 1
ATOM 788 N N . HIS A 1 99 ? -1.993 5.259 7.085 1.00 91.06 99 HIS A N 1
ATOM 789 C CA . HIS A 1 99 ? -0.554 5.006 6.978 1.00 91.06 99 HIS A CA 1
ATOM 790 C C . HIS A 1 99 ? -0.240 3.711 6.216 1.00 91.06 99 HIS A C 1
ATOM 792 O O . HIS A 1 99 ? 0.821 3.604 5.599 1.00 91.06 99 HIS A O 1
ATOM 798 N N . LEU A 1 100 ? -1.170 2.751 6.194 1.00 95.19 100 LEU A N 1
ATOM 799 C CA . LEU A 1 100 ? -1.041 1.510 5.438 1.00 95.19 100 LEU A CA 1
ATOM 800 C C . LEU A 1 100 ? -1.506 1.704 3.992 1.00 95.19 100 LEU A C 1
ATOM 802 O O . LEU A 1 100 ? -2.557 2.277 3.699 1.00 95.19 100 LEU A O 1
ATOM 806 N N . SER A 1 101 ? -0.727 1.174 3.048 1.00 94.00 101 SER A N 1
ATOM 807 C CA . SER A 1 101 ? -1.103 1.241 1.634 1.00 94.00 101 SER A CA 1
ATOM 808 C C . SER A 1 101 ? -2.327 0.368 1.328 1.00 94.00 101 SER A C 1
ATOM 810 O O . SER A 1 101 ? -2.484 -0.730 1.866 1.00 94.00 101 SER A O 1
ATOM 812 N N . SER A 1 102 ? -3.160 0.826 0.389 1.00 95.25 102 SER A N 1
ATOM 813 C CA . SER A 1 102 ? -4.327 0.079 -0.099 1.00 95.25 102 SER A CA 1
ATOM 814 C C . SER A 1 102 ? -3.967 -1.340 -0.554 1.00 95.25 102 SER A C 1
ATOM 816 O O . SER A 1 102 ? -4.686 -2.284 -0.230 1.00 95.25 102 SER A O 1
ATOM 818 N N . ASP A 1 103 ? -2.861 -1.506 -1.283 1.00 95.81 103 ASP A N 1
ATOM 819 C CA . ASP A 1 103 ? -2.443 -2.807 -1.819 1.00 95.81 103 ASP A CA 1
ATOM 820 C C . ASP A 1 103 ? -1.952 -3.765 -0.726 1.00 95.81 103 ASP A C 1
ATOM 822 O O . ASP A 1 103 ? -2.153 -4.976 -0.833 1.00 95.81 103 ASP A O 1
ATOM 826 N N . LEU A 1 104 ? -1.358 -3.235 0.350 1.00 97.06 104 LEU A N 1
ATOM 827 C CA . LEU A 1 104 ? -0.910 -4.040 1.486 1.00 97.06 104 LEU A CA 1
ATOM 828 C C . LEU A 1 104 ? -2.105 -4.577 2.276 1.00 97.06 104 LEU A C 1
ATOM 830 O O . LEU A 1 104 ? -2.176 -5.777 2.529 1.00 97.06 104 LEU A O 1
ATOM 834 N N . ILE A 1 105 ? -3.081 -3.711 2.574 1.00 97.94 105 ILE A N 1
ATOM 835 C CA . ILE A 1 105 ? -4.338 -4.118 3.218 1.00 97.94 105 ILE A CA 1
ATOM 836 C C . ILE A 1 105 ? -5.049 -5.164 2.353 1.00 97.94 105 ILE A C 1
ATOM 838 O O . ILE A 1 105 ? -5.470 -6.199 2.858 1.00 97.94 105 ILE A O 1
ATOM 842 N N . LEU A 1 106 ? -5.154 -4.923 1.041 1.00 97.56 106 LEU A N 1
ATOM 843 C CA . LEU A 1 106 ? -5.785 -5.855 0.105 1.00 97.56 106 LEU A CA 1
ATOM 844 C C . LEU A 1 106 ? -5.134 -7.242 0.160 1.00 97.56 106 LEU A C 1
ATOM 846 O O . LEU A 1 106 ? -5.832 -8.248 0.271 1.00 97.56 106 LEU A O 1
ATOM 850 N N . LYS A 1 107 ? -3.800 -7.290 0.090 1.00 97.44 107 LYS A N 1
ATOM 851 C CA . LYS A 1 107 ? -3.031 -8.535 0.143 1.00 97.44 107 LYS A CA 1
ATOM 852 C C . LYS A 1 107 ? -3.277 -9.294 1.444 1.00 97.44 107 LYS A C 1
ATOM 854 O O . LYS A 1 107 ? -3.570 -10.485 1.386 1.00 97.44 107 LYS A O 1
ATOM 859 N N . CYS A 1 108 ? -3.200 -8.618 2.589 1.00 98.19 108 CYS A N 1
ATOM 860 C CA . CYS A 1 108 ? -3.380 -9.273 3.881 1.00 98.19 108 CYS A CA 1
ATOM 861 C C . CYS A 1 108 ? -4.825 -9.735 4.119 1.00 98.19 108 CYS A C 1
ATOM 863 O O . CYS A 1 108 ? -5.014 -10.800 4.699 1.00 98.19 108 CYS A O 1
ATOM 865 N N . LEU A 1 109 ? -5.836 -9.004 3.628 1.00 98.25 109 LEU A N 1
ATOM 866 C CA . LEU A 1 109 ? -7.236 -9.447 3.688 1.00 98.25 109 LEU A CA 1
ATOM 867 C C . LEU A 1 109 ? -7.427 -10.778 2.958 1.00 98.25 109 LEU A C 1
ATOM 869 O O . LEU A 1 109 ? -7.958 -11.725 3.533 1.00 98.25 109 LEU A O 1
ATOM 873 N N . VAL A 1 110 ? -6.943 -10.871 1.717 1.00 97.56 110 VAL A N 1
ATOM 874 C CA . VAL A 1 110 ? -7.096 -12.091 0.912 1.00 97.56 110 VAL A CA 1
ATOM 875 C C . VAL A 1 110 ? -6.332 -13.267 1.520 1.00 97.56 110 VAL A C 1
ATOM 877 O O . VAL A 1 110 ? -6.858 -14.376 1.566 1.00 97.56 110 VAL A O 1
ATOM 880 N N . GLU A 1 111 ? -5.114 -13.042 2.016 1.00 97.38 111 GLU A N 1
ATOM 881 C CA . GLU A 1 111 ? -4.303 -14.090 2.654 1.00 97.38 111 GLU A CA 1
ATOM 882 C C . GLU A 1 111 ? -4.932 -14.624 3.951 1.00 97.38 111 GLU A C 1
ATOM 884 O O . GLU A 1 111 ? -4.775 -15.803 4.256 1.00 97.38 111 GLU A O 1
ATOM 889 N N . ASN A 1 112 ? -5.716 -13.798 4.649 1.00 97.69 112 ASN A N 1
ATOM 890 C CA . ASN A 1 112 ? -6.497 -14.187 5.827 1.00 97.69 112 ASN A CA 1
ATOM 891 C C . ASN A 1 112 ? -7.919 -14.684 5.487 1.00 97.69 112 ASN A C 1
ATOM 893 O O . ASN A 1 112 ? -8.740 -14.917 6.375 1.00 97.69 112 ASN A O 1
ATOM 897 N N . GLY A 1 113 ? -8.238 -14.870 4.201 1.00 96.62 113 GLY A N 1
ATOM 898 C CA . GLY A 1 113 ? -9.532 -15.393 3.755 1.00 96.62 113 GLY A CA 1
ATOM 899 C C . GLY A 1 113 ? -10.700 -14.413 3.904 1.00 96.62 113 GLY A C 1
ATOM 900 O O . GLY A 1 113 ? -11.855 -14.839 3.911 1.00 96.62 113 GLY A O 1
ATOM 901 N N . VAL A 1 114 ? -10.421 -13.113 4.021 1.00 97.50 114 VAL A N 1
ATOM 902 C CA . VAL A 1 114 ? -11.431 -12.051 4.037 1.00 97.50 114 VAL A CA 1
ATOM 903 C C . VAL A 1 114 ? -11.639 -11.539 2.617 1.00 97.50 114 VAL A C 1
ATOM 905 O O . VAL A 1 114 ? -10.698 -11.066 1.982 1.00 97.50 114 VAL A O 1
ATOM 908 N N . ASP A 1 115 ? -12.880 -11.585 2.124 1.00 96.69 115 ASP A N 1
ATOM 909 C CA . ASP A 1 115 ? -13.234 -10.961 0.845 1.00 96.69 115 ASP A CA 1
ATOM 910 C C . ASP A 1 115 ? -13.145 -9.421 0.959 1.00 96.69 115 ASP A C 1
ATOM 912 O O . ASP A 1 115 ? -13.961 -8.804 1.655 1.00 96.69 115 ASP A O 1
ATOM 916 N N . PRO A 1 116 ? -12.204 -8.764 0.252 1.00 96.00 116 PRO A N 1
ATOM 917 C CA . PRO A 1 116 ? -12.010 -7.315 0.320 1.00 96.00 116 PRO A CA 1
ATOM 918 C C . PRO A 1 116 ? -13.204 -6.510 -0.218 1.00 96.00 116 PRO A C 1
ATOM 920 O O . PRO A 1 116 ? -13.362 -5.333 0.131 1.00 96.00 116 PRO A O 1
ATOM 923 N N . SER A 1 117 ? -14.025 -7.121 -1.081 1.00 95.75 117 SER A N 1
ATOM 924 C CA . SER A 1 117 ? -15.191 -6.502 -1.723 1.00 95.75 117 SER A CA 1
ATOM 925 C C . SER A 1 117 ? -16.468 -6.616 -0.891 1.00 95.75 117 SER A C 1
ATOM 927 O O . SER A 1 117 ? -17.439 -5.911 -1.186 1.00 95.75 117 SER A O 1
ATOM 929 N N . ARG A 1 118 ? -16.466 -7.449 0.158 1.00 95.75 118 ARG A N 1
ATOM 930 C CA . ARG A 1 118 ? -17.595 -7.618 1.082 1.00 95.75 118 ARG A CA 1
ATOM 931 C C . ARG A 1 118 ? -17.945 -6.286 1.746 1.00 95.75 118 ARG A C 1
ATOM 933 O O . ARG A 1 118 ? -17.072 -5.446 1.984 1.00 95.75 118 ARG A O 1
ATOM 940 N N . ILE A 1 119 ? -19.231 -6.056 1.999 1.00 95.19 119 ILE A N 1
ATOM 941 C CA . ILE A 1 119 ? -19.705 -4.805 2.603 1.00 95.19 119 ILE A CA 1
ATOM 942 C C . ILE A 1 119 ? -19.247 -4.718 4.060 1.00 95.19 119 ILE A C 1
ATOM 944 O O . ILE A 1 119 ? -19.250 -5.707 4.785 1.00 95.19 119 ILE A O 1
ATOM 948 N N . CYS A 1 120 ? -18.841 -3.528 4.504 1.00 93.94 120 CYS A N 1
ATOM 949 C CA . CYS A 1 120 ? -18.238 -3.386 5.828 1.00 93.94 120 CYS A CA 1
ATOM 950 C C . CYS A 1 120 ? -19.220 -3.614 6.989 1.00 93.94 120 CYS A C 1
ATOM 952 O O . CYS A 1 120 ? -18.785 -3.930 8.088 1.00 93.94 120 CYS A O 1
ATOM 954 N N . THR A 1 121 ? -20.531 -3.501 6.759 1.00 92.88 121 THR A N 1
ATOM 955 C CA . THR A 1 121 ? -21.562 -3.749 7.781 1.00 92.88 121 THR A CA 1
ATOM 956 C C . THR A 1 121 ? -21.608 -5.197 8.255 1.00 92.88 121 THR A C 1
ATOM 958 O O . THR A 1 121 ? -22.006 -5.435 9.388 1.00 92.88 121 THR A O 1
ATOM 961 N N . ASP A 1 122 ? -21.142 -6.147 7.440 1.00 93.31 122 ASP A N 1
ATOM 962 C CA . ASP A 1 122 ? -21.125 -7.570 7.799 1.00 93.31 122 ASP A CA 1
ATOM 963 C C . ASP A 1 122 ? -20.204 -7.857 8.997 1.00 93.31 122 ASP A C 1
ATOM 965 O O . ASP A 1 122 ? -20.413 -8.827 9.717 1.00 93.31 122 ASP A O 1
ATOM 969 N N . LEU A 1 123 ? -19.219 -6.987 9.256 1.00 93.44 123 LEU A N 1
ATOM 970 C CA . LEU A 1 123 ? -18.298 -7.081 10.396 1.00 93.44 123 LEU A CA 1
ATOM 971 C C . LEU A 1 123 ? -18.985 -6.915 11.763 1.00 93.44 123 LEU A C 1
ATOM 973 O O . LEU A 1 123 ? -18.375 -7.196 12.792 1.00 93.44 123 LEU A O 1
ATOM 977 N N . GLU A 1 124 ? -20.219 -6.409 11.803 1.00 91.75 124 GLU A N 1
ATOM 978 C CA . GLU A 1 124 ? -20.980 -6.296 13.053 1.00 91.75 124 GLU A CA 1
ATOM 979 C C . GLU A 1 124 ? -21.708 -7.587 13.415 1.00 91.75 124 GLU A C 1
ATOM 981 O O . GLU A 1 124 ? -21.897 -7.871 14.596 1.00 91.75 124 GLU A O 1
ATOM 986 N N . GLU A 1 125 ? -22.129 -8.344 12.404 1.00 90.56 125 GLU A N 1
ATOM 987 C CA . GLU A 1 125 ? -22.924 -9.561 12.570 1.00 90.56 125 GLU A CA 1
ATOM 988 C C . GLU A 1 125 ? -22.036 -10.812 12.623 1.00 90.56 125 GLU A C 1
ATOM 990 O O . GLU A 1 125 ? -22.380 -11.798 13.274 1.00 90.56 125 GLU A O 1
ATOM 995 N N . ASP A 1 126 ? -20.885 -10.766 11.950 1.00 93.75 126 ASP A N 1
ATOM 996 C CA . ASP A 1 126 ? -19.969 -11.887 11.760 1.00 93.75 126 ASP A CA 1
ATOM 997 C C . ASP A 1 126 ? -18.689 -11.693 12.597 1.00 93.75 126 ASP A C 1
ATOM 999 O O . ASP A 1 126 ? -17.721 -11.054 12.182 1.00 93.75 126 ASP A O 1
ATOM 1003 N N . GLU A 1 127 ? -18.698 -12.248 13.814 1.00 94.31 127 GLU A N 1
ATOM 1004 C CA . GLU A 1 127 ? -17.564 -12.216 14.753 1.00 94.31 127 GLU A CA 1
ATOM 1005 C C . GLU A 1 127 ? -16.298 -12.888 14.192 1.00 94.31 127 GLU A C 1
ATOM 1007 O O . GLU A 1 127 ? -15.181 -12.436 14.448 1.00 94.31 127 GLU A O 1
ATOM 1012 N N . ASP A 1 128 ? -16.445 -13.963 13.411 1.00 95.88 128 ASP A N 1
ATOM 1013 C CA . ASP A 1 128 ? -15.308 -14.653 12.788 1.00 95.88 128 ASP A CA 1
ATOM 1014 C C . ASP A 1 128 ? -14.669 -13.777 11.703 1.00 95.88 128 ASP A C 1
ATOM 1016 O O . ASP A 1 128 ? -13.449 -13.598 11.676 1.00 95.88 128 ASP A O 1
ATOM 1020 N N . LEU A 1 129 ? -15.491 -13.142 10.862 1.00 96.62 129 LEU A N 1
ATOM 1021 C CA . LEU A 1 129 ? -15.032 -12.156 9.886 1.00 96.62 129 LEU A CA 1
ATOM 1022 C C . LEU A 1 129 ? -14.341 -10.965 10.556 1.00 96.62 129 LEU A C 1
ATOM 1024 O O . LEU A 1 129 ? -13.304 -10.514 10.067 1.00 96.62 129 LEU A O 1
ATOM 1028 N N . ALA A 1 130 ? -14.888 -10.455 11.663 1.00 96.38 130 ALA A N 1
ATOM 1029 C CA . ALA A 1 130 ? -14.282 -9.362 12.416 1.00 96.38 130 ALA A CA 1
ATOM 1030 C C . ALA A 1 130 ? -12.895 -9.749 12.948 1.00 96.38 130 ALA A C 1
ATOM 1032 O O . ALA A 1 130 ? -11.947 -8.989 12.753 1.00 96.38 130 ALA A O 1
ATOM 1033 N N . ASN A 1 131 ? -12.753 -10.942 13.535 1.00 97.12 131 ASN A N 1
ATOM 1034 C CA . ASN A 1 131 ? -11.462 -11.469 13.992 1.00 97.12 131 ASN A CA 1
ATOM 1035 C C . ASN A 1 131 ? -10.447 -11.583 12.851 1.00 97.12 131 ASN A C 1
ATOM 1037 O O . ASN A 1 131 ? -9.385 -10.973 12.924 1.00 97.12 131 ASN A O 1
ATOM 1041 N N . LYS A 1 132 ? -10.808 -12.245 11.747 1.00 98.00 132 LYS A N 1
ATOM 1042 C CA . LYS A 1 132 ? -9.926 -12.372 10.573 1.00 98.00 132 LYS A CA 1
ATOM 1043 C C . LYS A 1 132 ? -9.526 -11.023 9.981 1.00 98.00 132 LYS A C 1
ATOM 1045 O O . LYS A 1 132 ? -8.442 -10.878 9.425 1.00 98.00 132 LYS A O 1
ATOM 1050 N N . THR A 1 133 ? -10.398 -10.024 10.089 1.00 97.88 133 THR A N 1
ATOM 1051 C CA . THR A 1 133 ? -10.107 -8.659 9.636 1.00 97.88 133 THR A CA 1
ATOM 1052 C C . THR A 1 133 ? -9.098 -7.961 10.554 1.00 97.88 133 THR A C 1
ATOM 1054 O O . THR A 1 133 ? -8.229 -7.247 10.053 1.00 97.88 133 THR A O 1
ATOM 1057 N N . VAL A 1 134 ? -9.171 -8.178 11.874 1.00 98.06 134 VAL A N 1
ATOM 1058 C CA . VAL A 1 134 ? -8.147 -7.714 12.831 1.00 98.06 134 VAL A CA 1
ATOM 1059 C C . VAL A 1 134 ? -6.807 -8.389 12.546 1.00 98.06 134 VAL A C 1
ATOM 1061 O O . VAL A 1 134 ? -5.792 -7.695 12.476 1.00 98.06 134 VAL A O 1
ATOM 1064 N N . ASP A 1 135 ? -6.807 -9.704 12.324 1.00 98.19 135 ASP A N 1
ATOM 1065 C CA . ASP A 1 135 ? -5.598 -10.471 12.005 1.00 98.19 135 ASP A CA 1
ATOM 1066 C C . ASP A 1 135 ? -4.956 -9.955 10.709 1.00 98.19 135 ASP A C 1
ATOM 1068 O O . ASP A 1 135 ? -3.778 -9.605 10.692 1.00 98.19 135 ASP A O 1
ATOM 1072 N N . ALA A 1 136 ? -5.754 -9.758 9.654 1.00 98.19 136 ALA A N 1
ATOM 1073 C CA . ALA A 1 136 ? -5.291 -9.189 8.389 1.00 98.19 136 ALA A CA 1
ATOM 1074 C C . ALA A 1 136 ? -4.670 -7.792 8.538 1.00 98.19 136 ALA A C 1
ATOM 1076 O O . ALA A 1 136 ? -3.684 -7.469 7.871 1.00 98.19 136 ALA A O 1
ATOM 1077 N N . LEU A 1 137 ? -5.252 -6.937 9.378 1.00 97.81 137 LEU A N 1
ATOM 1078 C CA . LEU A 1 137 ? -4.744 -5.584 9.583 1.00 97.81 137 LEU A CA 1
ATOM 1079 C C . LEU A 1 137 ? -3.472 -5.577 10.439 1.00 97.81 137 LEU A C 1
ATOM 1081 O O . LEU A 1 137 ? -2.544 -4.823 10.157 1.00 97.81 137 LEU A O 1
ATOM 1085 N N . THR A 1 138 ? -3.400 -6.470 11.423 1.00 97.88 138 THR A N 1
ATOM 1086 C CA . THR A 1 138 ? -2.197 -6.702 12.231 1.00 97.88 138 THR A CA 1
ATOM 1087 C C . THR A 1 138 ? -1.056 -7.234 11.363 1.00 97.88 138 THR A C 1
ATOM 1089 O O . THR A 1 138 ? 0.059 -6.723 11.429 1.00 97.88 138 THR A O 1
ATOM 1092 N N . ASP A 1 139 ? -1.334 -8.176 10.462 1.00 97.94 139 ASP A N 1
ATOM 1093 C CA . ASP A 1 139 ? -0.365 -8.661 9.475 1.00 97.94 139 ASP A CA 1
ATOM 1094 C C . ASP A 1 139 ? 0.127 -7.545 8.548 1.00 97.94 139 ASP A C 1
ATOM 1096 O O . ASP A 1 139 ? 1.312 -7.484 8.206 1.00 97.94 139 ASP A O 1
ATOM 1100 N N . ALA A 1 140 ? -0.774 -6.659 8.111 1.00 97.88 140 ALA A N 1
ATOM 1101 C CA . ALA A 1 140 ? -0.410 -5.509 7.288 1.00 97.88 140 ALA A CA 1
ATOM 1102 C C . ALA A 1 140 ? 0.535 -4.558 8.038 1.00 97.88 140 ALA A C 1
ATOM 1104 O O . ALA A 1 140 ? 1.508 -4.087 7.454 1.00 97.88 140 ALA A O 1
ATOM 1105 N N . GLU A 1 141 ? 0.299 -4.329 9.327 1.00 97.25 141 GLU A N 1
ATOM 1106 C CA . GLU A 1 141 ? 1.167 -3.525 10.187 1.00 97.25 141 GLU A CA 1
ATOM 1107 C C . GLU A 1 141 ? 2.559 -4.128 10.347 1.00 97.25 141 GLU A C 1
ATOM 1109 O O . GLU A 1 141 ? 3.560 -3.454 10.115 1.00 97.25 141 GLU A O 1
ATOM 1114 N N . VAL A 1 142 ? 2.630 -5.420 10.676 1.00 96.69 142 VAL A N 1
ATOM 1115 C CA . VAL A 1 142 ? 3.900 -6.140 10.835 1.00 96.69 142 VAL A CA 1
ATOM 1116 C C . VAL A 1 142 ? 4.724 -6.049 9.552 1.00 96.69 142 VAL A C 1
ATOM 1118 O O . VAL A 1 142 ? 5.918 -5.757 9.591 1.00 96.69 142 VAL A O 1
ATOM 1121 N N . ARG A 1 143 ? 4.086 -6.233 8.392 1.00 96.38 143 ARG A N 1
ATOM 1122 C CA . ARG A 1 143 ? 4.756 -6.105 7.090 1.00 96.38 143 ARG A CA 1
ATOM 1123 C C . ARG A 1 143 ? 5.169 -4.674 6.779 1.00 96.38 143 ARG A C 1
ATOM 1125 O O . ARG A 1 143 ? 6.195 -4.474 6.142 1.00 96.38 143 ARG A O 1
ATOM 1132 N N . TYR A 1 144 ? 4.387 -3.684 7.192 1.00 96.00 144 TYR A N 1
ATOM 1133 C CA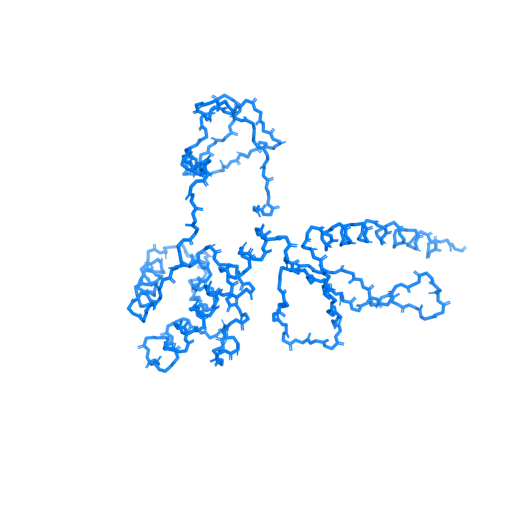 . TYR A 1 144 ? 4.745 -2.281 7.021 1.00 96.00 144 TYR A CA 1
ATOM 1134 C C . TYR A 1 144 ? 6.006 -1.919 7.815 1.00 96.00 144 TYR A C 1
ATOM 1136 O O . TYR A 1 144 ? 6.922 -1.317 7.254 1.00 96.00 144 TYR A O 1
ATOM 1144 N N . VAL A 1 145 ? 6.091 -2.355 9.075 1.00 94.69 145 VAL A N 1
ATOM 1145 C CA . VAL A 1 145 ? 7.283 -2.179 9.918 1.00 94.69 145 VAL A CA 1
ATOM 1146 C C . VAL A 1 145 ? 8.498 -2.857 9.281 1.00 94.69 145 VAL A C 1
ATOM 1148 O O . VAL A 1 145 ? 9.514 -2.200 9.065 1.00 94.69 145 VAL A O 1
ATOM 1151 N N . ASP A 1 146 ? 8.364 -4.120 8.866 1.00 94.31 146 ASP A N 1
ATOM 1152 C CA . ASP A 1 146 ? 9.427 -4.868 8.177 1.00 94.31 146 ASP A CA 1
ATOM 1153 C C . ASP A 1 146 ? 9.902 -4.168 6.886 1.00 94.31 146 ASP A C 1
ATOM 1155 O O . ASP A 1 146 ? 11.098 -4.124 6.593 1.00 94.31 146 ASP A O 1
ATOM 1159 N N . LEU A 1 147 ? 8.989 -3.561 6.118 1.00 93.62 147 LEU A N 1
ATOM 1160 C CA . LEU A 1 147 ? 9.340 -2.779 4.929 1.00 93.62 147 LEU A CA 1
ATOM 1161 C C . LEU A 1 147 ? 10.155 -1.527 5.276 1.00 93.62 147 LEU A C 1
ATOM 1163 O O . LEU A 1 147 ? 11.114 -1.218 4.563 1.00 93.62 147 LEU A O 1
ATOM 1167 N N . ILE A 1 148 ? 9.795 -0.812 6.346 1.00 91.31 148 ILE A N 1
ATOM 1168 C CA . ILE A 1 148 ? 10.543 0.363 6.815 1.00 91.31 148 ILE A CA 1
ATOM 1169 C C . ILE A 1 148 ? 11.936 -0.051 7.292 1.00 91.31 148 ILE A C 1
ATOM 1171 O O . ILE A 1 148 ? 12.922 0.577 6.904 1.00 91.31 148 ILE A O 1
ATOM 1175 N N . GLU A 1 149 ? 12.035 -1.104 8.100 1.00 91.56 149 GLU A N 1
ATOM 1176 C CA . GLU A 1 149 ? 13.308 -1.604 8.627 1.00 91.56 149 GLU A CA 1
ATOM 1177 C C . GLU A 1 149 ? 14.244 -2.028 7.492 1.00 91.56 149 GLU A C 1
ATOM 1179 O O . GLU A 1 149 ? 15.358 -1.510 7.376 1.00 91.56 149 GLU A O 1
ATOM 1184 N N . LYS A 1 150 ? 13.760 -2.848 6.551 1.00 91.56 150 LYS A N 1
ATOM 1185 C CA . LYS A 1 150 ? 14.530 -3.238 5.358 1.00 91.56 150 LYS A CA 1
ATOM 1186 C C . LYS A 1 150 ? 14.943 -2.043 4.508 1.00 91.56 150 LYS A C 1
ATOM 1188 O O . LYS A 1 150 ? 16.015 -2.065 3.903 1.00 91.56 150 LYS A O 1
ATOM 1193 N N . ALA A 1 151 ? 14.112 -1.006 4.419 1.00 89.25 151 ALA A N 1
ATOM 1194 C CA . ALA A 1 151 ? 14.473 0.217 3.710 1.00 89.25 151 ALA A CA 1
ATOM 1195 C C . ALA A 1 151 ? 15.615 0.968 4.412 1.00 89.25 151 ALA A C 1
ATOM 1197 O O . ALA A 1 151 ? 16.554 1.378 3.728 1.00 89.25 151 ALA A O 1
ATOM 1198 N N . ARG A 1 152 ? 15.585 1.088 5.748 1.00 87.31 152 ARG A N 1
ATOM 1199 C CA . ARG A 1 152 ? 16.656 1.713 6.549 1.00 87.31 152 ARG A CA 1
ATOM 1200 C C . ARG A 1 152 ? 17.983 0.967 6.426 1.00 87.31 152 ARG A C 1
ATOM 1202 O O . ARG A 1 152 ? 19.028 1.596 6.315 1.00 87.31 152 ARG A O 1
ATOM 1209 N N . GLU A 1 153 ? 17.941 -0.361 6.385 1.00 89.06 153 GLU A N 1
ATOM 1210 C CA . GLU A 1 153 ? 19.129 -1.207 6.220 1.00 89.06 153 GLU A CA 1
ATOM 1211 C C . GLU A 1 153 ? 19.672 -1.249 4.780 1.00 89.06 153 GLU A C 1
ATOM 1213 O O . GLU A 1 153 ? 20.730 -1.823 4.530 1.00 89.06 153 GLU A O 1
ATOM 1218 N N . GLY A 1 154 ? 18.948 -0.685 3.807 1.00 86.81 154 GLY A N 1
ATOM 1219 C CA . GLY A 1 154 ? 19.297 -0.794 2.387 1.00 86.81 154 GLY A CA 1
ATOM 1220 C C . GLY A 1 154 ? 19.008 -2.170 1.766 1.00 86.81 154 GLY A C 1
ATOM 1221 O O . GLY A 1 154 ? 19.400 -2.416 0.626 1.00 86.81 154 GLY A O 1
ATOM 1222 N N . ASN A 1 155 ? 18.280 -3.038 2.475 1.00 89.44 155 ASN A N 1
ATOM 1223 C CA . ASN A 1 155 ? 17.909 -4.402 2.078 1.00 89.44 155 ASN A CA 1
ATOM 1224 C C . ASN A 1 155 ? 16.493 -4.504 1.475 1.00 89.44 155 ASN A C 1
ATOM 1226 O O . ASN A 1 155 ? 15.959 -5.601 1.295 1.00 89.44 155 ASN A O 1
ATOM 1230 N N . SER A 1 156 ? 15.853 -3.371 1.174 1.00 91.19 156 SER A N 1
ATOM 1231 C CA . SER A 1 156 ? 14.526 -3.353 0.551 1.00 91.19 156 SER A CA 1
ATOM 1232 C C . SER A 1 156 ? 14.546 -4.004 -0.832 1.00 91.19 156 SER A C 1
ATOM 1234 O O . SER A 1 156 ? 15.438 -3.756 -1.643 1.00 91.19 156 SER A O 1
ATOM 1236 N N . LYS A 1 157 ? 13.530 -4.812 -1.131 1.00 94.25 157 LYS A N 1
ATOM 1237 C CA . LYS A 1 157 ? 13.267 -5.301 -2.487 1.00 94.25 157 LYS A CA 1
ATOM 1238 C C . LYS A 1 157 ? 12.196 -4.441 -3.139 1.00 94.25 157 LYS A C 1
ATOM 1240 O O . LYS A 1 157 ? 11.383 -3.827 -2.457 1.00 94.25 157 LYS A O 1
ATOM 1245 N N . GLY A 1 158 ? 12.188 -4.415 -4.460 1.00 96.00 158 GLY A N 1
ATOM 1246 C CA . GLY A 1 158 ? 11.069 -3.896 -5.230 1.00 96.00 158 GLY A CA 1
ATOM 1247 C C . GLY A 1 158 ? 10.564 -4.931 -6.218 1.00 96.00 158 GLY A C 1
ATOM 1248 O O . GLY A 1 158 ? 11.251 -5.896 -6.549 1.00 96.00 158 GLY A O 1
ATOM 1249 N N . TRP A 1 159 ? 9.341 -4.725 -6.675 1.00 97.38 159 TRP A N 1
ATOM 1250 C CA . TRP A 1 159 ? 8.655 -5.566 -7.639 1.00 97.38 159 TRP A CA 1
ATOM 1251 C C . TRP A 1 159 ? 8.190 -4.713 -8.804 1.00 97.38 159 TRP A C 1
ATOM 1253 O O . TRP A 1 159 ? 7.655 -3.628 -8.594 1.00 97.38 159 TRP A O 1
ATOM 1263 N N . ILE A 1 160 ? 8.364 -5.210 -10.022 1.00 97.56 160 ILE A N 1
ATOM 1264 C CA . ILE A 1 160 ? 7.771 -4.646 -11.233 1.00 97.56 160 ILE A CA 1
ATOM 1265 C C . ILE A 1 160 ? 6.767 -5.656 -11.769 1.00 97.56 160 ILE A C 1
ATOM 1267 O O . ILE A 1 160 ? 7.077 -6.843 -11.907 1.00 97.56 160 ILE A O 1
ATOM 1271 N N . ILE A 1 161 ? 5.567 -5.176 -12.083 1.00 96.56 161 ILE A N 1
ATOM 1272 C CA . ILE A 1 161 ? 4.551 -5.942 -12.792 1.00 96.56 161 ILE A CA 1
ATOM 1273 C C . ILE A 1 161 ? 4.528 -5.475 -14.238 1.00 96.56 161 ILE A C 1
ATOM 1275 O O . ILE A 1 161 ? 4.364 -4.287 -14.523 1.00 96.56 161 ILE A O 1
ATOM 1279 N N . SER A 1 162 ? 4.643 -6.432 -15.148 1.00 95.31 162 SER A N 1
ATOM 1280 C CA . SER A 1 162 ? 4.476 -6.201 -16.576 1.00 95.31 162 SER A CA 1
ATOM 1281 C C . SER A 1 162 ? 3.179 -6.825 -17.066 1.00 95.31 162 SER A C 1
ATOM 1283 O O . SER A 1 162 ? 2.864 -7.961 -16.711 1.00 95.31 162 SER A O 1
ATOM 1285 N N . LYS A 1 163 ? 2.447 -6.112 -17.920 1.00 93.75 163 LYS A N 1
ATOM 1286 C CA . LYS A 1 163 ? 1.278 -6.633 -18.632 1.00 93.75 163 LYS A CA 1
ATOM 1287 C C . LYS A 1 163 ? 1.676 -7.113 -20.016 1.00 93.75 163 LYS A C 1
ATOM 1289 O O . LYS A 1 163 ? 2.513 -6.497 -20.676 1.00 93.75 163 LYS A O 1
ATOM 1294 N N . ARG A 1 164 ? 1.046 -8.194 -20.471 1.00 92.06 164 ARG A N 1
ATOM 1295 C CA . ARG A 1 164 ? 1.194 -8.649 -21.854 1.00 92.06 164 ARG A CA 1
ATOM 1296 C C . ARG A 1 164 ? 0.720 -7.560 -22.820 1.00 92.06 164 ARG A C 1
ATOM 1298 O O . ARG A 1 164 ? -0.370 -7.009 -22.664 1.00 92.06 164 ARG A O 1
ATOM 1305 N N . ASN A 1 165 ? 1.543 -7.253 -23.811 1.00 89.44 165 ASN A N 1
ATOM 1306 C CA . ASN A 1 165 ? 1.256 -6.271 -24.839 1.00 89.44 165 ASN A CA 1
ATOM 1307 C C . ASN A 1 165 ? 0.258 -6.844 -25.854 1.00 89.44 165 ASN A C 1
ATOM 1309 O O . ASN A 1 165 ? 0.542 -7.830 -26.529 1.00 89.44 165 ASN A O 1
ATOM 1313 N N . ALA A 1 166 ? -0.897 -6.195 -26.002 1.00 87.12 166 ALA A N 1
ATOM 1314 C CA . ALA A 1 166 ? -1.901 -6.586 -26.992 1.00 87.12 166 ALA A CA 1
ATOM 1315 C C . ALA A 1 166 ? -1.436 -6.379 -28.448 1.00 87.12 166 ALA A C 1
ATOM 1317 O O . ALA A 1 166 ? -1.995 -6.984 -29.356 1.00 87.12 166 ALA A O 1
ATOM 1318 N N . LEU A 1 167 ? -0.426 -5.531 -28.668 1.00 86.06 167 LEU A N 1
ATOM 1319 C CA . LEU A 1 167 ? 0.160 -5.232 -29.979 1.00 86.06 167 LEU A CA 1
ATOM 1320 C C . LEU A 1 167 ? 1.433 -6.042 -30.256 1.00 86.06 167 LEU A C 1
ATOM 1322 O O . LEU A 1 167 ? 2.204 -5.685 -31.147 1.00 86.06 167 LEU A O 1
ATOM 1326 N N . TYR A 1 168 ? 1.696 -7.083 -29.467 1.00 88.06 168 TYR A N 1
ATOM 1327 C CA . TYR A 1 168 ? 2.863 -7.926 -29.673 1.00 88.06 168 TYR A CA 1
ATOM 1328 C C . TYR A 1 168 ? 2.792 -8.634 -31.032 1.00 88.06 168 TYR A C 1
ATOM 1330 O O . TYR A 1 168 ? 1.803 -9.298 -31.344 1.00 88.06 168 TYR A O 1
ATOM 1338 N N . ASN A 1 169 ? 3.856 -8.500 -31.821 1.00 87.81 169 ASN A N 1
ATOM 1339 C CA . ASN A 1 169 ? 4.046 -9.202 -33.080 1.00 87.81 169 ASN A CA 1
ATOM 1340 C C . ASN A 1 169 ? 5.325 -10.050 -32.987 1.00 87.81 169 ASN A C 1
ATOM 1342 O O . ASN A 1 169 ? 6.410 -9.473 -32.938 1.00 87.81 169 ASN A O 1
ATOM 1346 N N . PRO A 1 170 ? 5.230 -11.390 -32.992 1.00 87.44 170 PRO A N 1
ATOM 1347 C CA . PRO A 1 170 ? 6.400 -12.260 -32.902 1.00 87.44 170 PRO A CA 1
ATOM 1348 C C . PRO A 1 170 ? 7.342 -12.161 -34.113 1.00 87.44 170 PRO A C 1
ATOM 1350 O O . PRO A 1 170 ? 8.485 -12.597 -34.016 1.00 87.44 170 PRO A O 1
ATOM 1353 N N . GLU A 1 171 ? 6.891 -11.599 -35.239 1.00 87.00 171 GLU A N 1
ATOM 1354 C CA . GLU A 1 171 ? 7.709 -11.407 -36.446 1.00 87.00 171 GLU A CA 1
ATOM 1355 C C . GLU A 1 171 ? 8.550 -10.118 -36.415 1.00 87.00 171 GLU A C 1
ATOM 1357 O O . GLU A 1 171 ? 9.447 -9.947 -37.238 1.00 87.00 171 GLU A O 1
ATOM 1362 N N . ASP A 1 172 ? 8.275 -9.206 -35.478 1.00 84.31 172 ASP A N 1
ATOM 1363 C CA . ASP A 1 172 ? 9.025 -7.963 -35.300 1.00 84.31 172 ASP A CA 1
ATOM 1364 C C . ASP A 1 172 ? 9.917 -8.071 -34.056 1.00 84.31 172 ASP A C 1
ATOM 1366 O O . ASP A 1 172 ? 9.431 -8.049 -32.926 1.00 84.31 172 ASP A O 1
ATOM 1370 N N . GLU A 1 173 ? 11.236 -8.150 -34.256 1.00 79.12 173 GLU A N 1
ATOM 1371 C CA . GLU A 1 173 ? 12.228 -8.227 -33.170 1.00 79.12 173 GLU A CA 1
ATOM 1372 C C . GLU A 1 173 ? 12.182 -7.019 -32.217 1.00 79.12 173 GLU A C 1
ATOM 1374 O O . GLU A 1 173 ? 12.646 -7.108 -31.080 1.00 79.12 173 GLU A O 1
ATOM 1379 N N . GLN A 1 174 ? 11.621 -5.885 -32.651 1.00 81.19 174 GLN A N 1
ATOM 1380 C CA . GLN A 1 174 ? 11.443 -4.696 -31.811 1.00 81.19 174 GLN A CA 1
ATOM 1381 C C . GLN A 1 174 ? 10.125 -4.722 -31.026 1.00 81.19 174 GLN A C 1
ATOM 1383 O O . GLN A 1 174 ? 9.887 -3.842 -30.190 1.00 81.19 174 GLN A O 1
ATOM 1388 N N . SER A 1 175 ? 9.266 -5.716 -31.265 1.00 81.62 175 SER A N 1
ATOM 1389 C CA . SER A 1 175 ? 7.987 -5.859 -30.585 1.00 81.62 175 SER A CA 1
ATOM 1390 C C . SER A 1 175 ? 8.165 -6.428 -29.181 1.00 81.62 175 SER A C 1
ATOM 1392 O O . SER A 1 175 ? 8.634 -7.546 -28.975 1.00 81.62 175 SER A O 1
ATOM 1394 N N . LEU A 1 176 ? 7.754 -5.650 -28.183 1.00 86.69 176 LEU A N 1
ATOM 1395 C CA . LEU A 1 176 ? 7.814 -6.056 -26.782 1.00 86.69 176 LEU A CA 1
ATOM 1396 C C . LEU A 1 176 ? 6.599 -6.920 -26.432 1.00 86.69 176 LEU A C 1
ATOM 1398 O O . LEU A 1 176 ? 5.469 -6.441 -26.526 1.00 86.69 176 LEU A O 1
ATOM 1402 N N . GLU A 1 177 ? 6.818 -8.159 -25.980 1.00 90.25 177 GLU A N 1
ATOM 1403 C CA . GLU A 1 177 ? 5.728 -9.037 -25.518 1.00 90.25 177 GLU A CA 1
ATOM 1404 C C . GLU A 1 177 ? 5.113 -8.558 -24.196 1.00 90.25 177 GLU A C 1
ATOM 1406 O O . GLU A 1 177 ? 3.909 -8.689 -23.987 1.00 90.25 177 GLU A O 1
ATOM 1411 N N . TYR A 1 178 ? 5.919 -7.966 -23.313 1.00 91.56 178 TYR A N 1
ATOM 1412 C CA . TYR A 1 178 ? 5.482 -7.447 -22.019 1.00 91.56 178 TYR A CA 1
ATOM 1413 C C . TYR A 1 178 ? 5.897 -5.990 -21.860 1.00 91.56 178 TYR A C 1
ATOM 1415 O O . TYR A 1 178 ? 7.005 -5.602 -22.227 1.00 91.56 178 TYR A O 1
ATOM 1423 N N . ILE A 1 179 ? 5.003 -5.190 -21.286 1.00 92.00 179 ILE A N 1
ATOM 1424 C CA . ILE A 1 179 ? 5.224 -3.773 -21.007 1.00 92.00 179 ILE A CA 1
ATOM 1425 C C . ILE A 1 179 ? 5.089 -3.558 -19.505 1.00 92.00 179 ILE A C 1
ATOM 1427 O O . ILE A 1 179 ? 4.134 -4.030 -18.888 1.00 92.00 179 ILE A O 1
ATOM 1431 N N . PHE A 1 180 ? 6.054 -2.844 -18.931 1.00 94.31 180 PHE A N 1
ATOM 1432 C CA . PHE A 1 180 ? 6.021 -2.437 -17.530 1.00 94.31 180 PHE A CA 1
ATOM 1433 C C . PHE A 1 180 ? 4.776 -1.593 -17.256 1.00 94.31 180 PHE A C 1
ATOM 1435 O O . PHE A 1 180 ? 4.482 -0.655 -17.995 1.00 94.31 180 PHE A O 1
ATOM 1442 N N . ASP A 1 181 ? 4.056 -1.937 -16.195 1.00 92.88 181 ASP A N 1
ATOM 1443 C CA . ASP A 1 181 ? 2.742 -1.375 -15.887 1.00 92.88 181 ASP A CA 1
ATOM 1444 C C . ASP A 1 181 ? 2.694 -0.809 -14.465 1.00 92.88 181 ASP A C 1
ATOM 1446 O O . ASP A 1 181 ? 2.309 0.342 -14.272 1.00 92.88 181 ASP A O 1
ATOM 1450 N N . GLU A 1 182 ? 3.163 -1.572 -13.476 1.00 94.94 182 GLU A N 1
ATOM 1451 C CA . GLU A 1 182 ? 3.167 -1.157 -12.070 1.00 94.94 182 GLU A CA 1
ATOM 1452 C C . GLU A 1 182 ? 4.499 -1.491 -11.387 1.00 94.94 182 GLU A C 1
ATOM 1454 O O . GLU A 1 182 ? 5.226 -2.385 -11.823 1.00 94.94 182 GLU A O 1
ATOM 1459 N N . PHE A 1 183 ? 4.793 -0.812 -10.278 1.00 95.31 183 PHE A N 1
ATOM 1460 C CA . PHE A 1 183 ? 5.887 -1.158 -9.373 1.00 95.31 183 PHE A CA 1
ATOM 1461 C C . PHE A 1 183 ? 5.428 -1.070 -7.917 1.00 95.31 183 PHE A C 1
ATOM 1463 O O . PHE A 1 183 ? 4.558 -0.266 -7.587 1.00 95.31 183 PHE A O 1
ATOM 1470 N N . HIS A 1 184 ? 6.020 -1.892 -7.051 1.00 95.69 184 HIS A N 1
ATOM 1471 C CA . HIS A 1 184 ? 5.603 -2.058 -5.658 1.00 95.69 184 HIS A CA 1
ATOM 1472 C C . HIS A 1 184 ? 6.801 -2.359 -4.743 1.00 95.69 184 HIS A C 1
ATOM 1474 O O . HIS A 1 184 ? 7.756 -2.993 -5.192 1.00 95.69 184 HIS A O 1
ATOM 1480 N N . PRO A 1 185 ? 6.781 -1.956 -3.459 1.00 94.88 185 PRO A N 1
ATOM 1481 C CA . PRO A 1 185 ? 7.833 -2.306 -2.494 1.00 94.88 185 PRO A CA 1
ATOM 1482 C C . PRO A 1 185 ? 7.714 -3.747 -1.954 1.00 94.88 185 PRO A C 1
ATOM 1484 O O . PRO A 1 185 ? 8.568 -4.216 -1.211 1.00 94.88 185 PRO A O 1
ATOM 1487 N N . PHE A 1 186 ? 6.662 -4.474 -2.334 1.00 95.00 186 PHE A N 1
ATOM 1488 C CA . PHE A 1 186 ? 6.407 -5.880 -2.004 1.00 95.00 186 PHE A CA 1
ATOM 1489 C C . PHE A 1 186 ? 5.670 -6.552 -3.171 1.00 95.00 186 PHE A C 1
ATOM 1491 O O . PHE A 1 186 ? 5.211 -5.860 -4.074 1.00 95.00 186 PHE A O 1
ATOM 1498 N N . GLU A 1 187 ? 5.539 -7.884 -3.173 1.00 95.38 187 GLU A N 1
ATOM 1499 C CA . GLU A 1 187 ? 4.744 -8.579 -4.197 1.00 95.38 187 GLU A CA 1
ATOM 1500 C C . GLU A 1 187 ? 3.248 -8.309 -3.955 1.00 95.38 187 GLU A C 1
ATOM 1502 O O . GLU A 1 187 ? 2.700 -8.808 -2.963 1.00 95.38 187 GLU A O 1
ATOM 1507 N N . PRO A 1 188 ? 2.557 -7.545 -4.817 1.00 94.25 188 PRO A N 1
ATOM 1508 C CA . PRO A 1 188 ? 1.166 -7.186 -4.581 1.00 94.25 188 PRO A CA 1
ATOM 1509 C C . PRO A 1 188 ? 0.233 -8.356 -4.904 1.00 94.25 188 PRO A C 1
ATOM 1511 O O . PRO A 1 188 ? 0.542 -9.244 -5.704 1.00 94.25 188 PRO A O 1
ATOM 1514 N N . PHE A 1 189 ? -0.963 -8.332 -4.320 1.00 94.88 189 PHE A N 1
ATOM 1515 C CA . PHE A 1 189 ? -2.019 -9.259 -4.706 1.00 94.88 189 PHE A CA 1
ATOM 1516 C C . PHE A 1 189 ? -2.652 -8.845 -6.045 1.00 94.88 189 PHE A C 1
ATOM 1518 O O . PHE A 1 189 ? -2.961 -7.674 -6.267 1.00 94.88 189 PHE A O 1
ATOM 1525 N N . LYS A 1 190 ? -2.875 -9.821 -6.934 1.00 93.12 190 LYS A N 1
ATOM 1526 C CA . LYS A 1 190 ? -3.627 -9.665 -8.187 1.00 93.12 190 LYS A CA 1
ATOM 1527 C C . LYS A 1 190 ? -4.495 -10.902 -8.393 1.00 93.12 190 LYS A C 1
ATOM 1529 O O . LYS A 1 190 ? -3.974 -12.015 -8.390 1.00 93.12 190 LYS A O 1
ATOM 1534 N N . GLU A 1 191 ? -5.790 -10.693 -8.609 1.00 86.12 191 GLU A N 1
ATOM 1535 C CA . GLU A 1 191 ? -6.777 -11.771 -8.764 1.00 86.12 191 GLU A CA 1
ATOM 1536 C C . GLU A 1 191 ? -6.549 -12.604 -10.038 1.00 86.12 191 GLU A C 1
ATOM 1538 O O . GLU A 1 191 ? -6.652 -13.826 -10.014 1.00 86.12 191 GLU A O 1
ATOM 1543 N N . ASN A 1 192 ? -6.156 -11.965 -11.147 1.00 86.00 192 ASN A N 1
ATOM 1544 C CA . ASN A 1 192 ? -5.859 -12.644 -12.408 1.00 86.00 192 ASN A CA 1
ATOM 1545 C C . ASN A 1 192 ? -4.402 -12.416 -12.836 1.00 86.00 192 ASN A C 1
ATOM 1547 O O . ASN A 1 192 ? -4.042 -11.330 -13.294 1.00 86.00 192 ASN A O 1
ATOM 1551 N N . LYS A 1 193 ? -3.573 -13.461 -12.721 1.00 88.62 193 LYS A N 1
ATOM 1552 C CA . LYS A 1 193 ? -2.145 -13.428 -13.083 1.00 88.62 193 LYS A CA 1
ATOM 1553 C C . LYS A 1 193 ? -1.845 -13.858 -14.530 1.00 88.62 193 LYS A C 1
ATOM 1555 O O . LYS A 1 193 ? -0.697 -13.763 -14.939 1.00 88.62 193 LYS A O 1
ATOM 1560 N N . ILE A 1 194 ? -2.834 -14.290 -15.325 1.00 87.62 194 ILE A N 1
ATOM 1561 C CA . ILE A 1 194 ? -2.610 -14.945 -16.638 1.00 87.62 194 ILE A CA 1
ATOM 1562 C C . ILE A 1 194 ? -1.808 -14.071 -17.617 1.00 87.62 194 ILE A C 1
ATOM 1564 O O . ILE A 1 194 ? -1.006 -14.586 -18.387 1.00 87.62 194 ILE A O 1
ATOM 1568 N N . ASN A 1 195 ? -2.000 -12.751 -17.575 1.00 90.62 195 ASN A N 1
ATOM 1569 C CA . ASN A 1 195 ? -1.320 -11.798 -18.460 1.00 90.62 195 ASN A CA 1
ATOM 1570 C C . ASN A 1 195 ? -0.329 -10.892 -17.715 1.00 90.62 195 ASN A C 1
ATOM 1572 O O . ASN A 1 195 ? 0.005 -9.816 -18.216 1.00 90.62 195 ASN A O 1
ATOM 1576 N N . LEU A 1 196 ? 0.091 -11.291 -16.511 1.00 94.75 196 LEU A N 1
ATOM 1577 C CA . LEU A 1 196 ? 0.969 -10.512 -15.647 1.00 94.75 196 LEU A CA 1
ATOM 1578 C C . LEU A 1 196 ? 2.284 -11.251 -15.413 1.00 94.75 196 LEU A C 1
ATOM 1580 O O . LEU A 1 196 ? 2.297 -12.421 -15.039 1.00 94.75 196 LEU A O 1
ATOM 1584 N N . LYS A 1 197 ? 3.393 -10.535 -15.571 1.00 95.00 197 LYS A N 1
ATOM 1585 C CA . LYS A 1 197 ? 4.728 -10.998 -15.196 1.00 95.00 197 LYS A CA 1
ATOM 1586 C C . LYS A 1 197 ? 5.198 -10.210 -13.978 1.00 95.00 197 LYS A C 1
ATOM 1588 O O . LYS A 1 197 ? 5.164 -8.984 -14.006 1.00 95.00 197 LYS A O 1
ATOM 1593 N N . PHE A 1 198 ? 5.632 -10.915 -12.939 1.00 96.25 198 PHE A N 1
ATOM 1594 C CA . PHE A 1 198 ? 6.141 -10.333 -11.698 1.00 96.25 198 PHE A CA 1
ATOM 1595 C C . PHE A 1 198 ? 7.654 -10.521 -11.648 1.00 96.25 198 PHE A C 1
ATOM 1597 O O . PHE A 1 198 ? 8.139 -11.643 -11.790 1.00 96.25 198 PHE A O 1
ATOM 1604 N N . GLU A 1 199 ? 8.396 -9.437 -11.454 1.00 96.06 199 GLU A N 1
ATOM 1605 C CA . GLU A 1 199 ? 9.858 -9.458 -11.383 1.00 96.06 199 GLU A CA 1
ATOM 1606 C C . GLU A 1 199 ? 10.322 -8.717 -10.132 1.00 96.06 199 GLU A C 1
ATOM 1608 O O . GLU A 1 199 ? 9.943 -7.566 -9.923 1.00 96.06 199 GLU A O 1
ATOM 1613 N N . SER A 1 200 ? 11.133 -9.375 -9.303 1.00 96.06 200 SER A N 1
ATOM 1614 C CA . SER A 1 200 ? 11.715 -8.779 -8.099 1.00 96.06 200 SER A CA 1
ATOM 1615 C C . SER A 1 200 ? 13.126 -8.261 -8.360 1.00 96.06 200 SER A C 1
ATOM 1617 O O . SER A 1 200 ? 13.909 -8.924 -9.042 1.00 96.06 200 SER A O 1
ATOM 1619 N N . PHE A 1 201 ? 13.483 -7.144 -7.738 1.00 94.44 201 PHE A N 1
ATOM 1620 C CA . PHE A 1 201 ? 14.795 -6.514 -7.839 1.00 94.44 201 PHE A CA 1
ATOM 1621 C C . PHE A 1 201 ? 15.308 -6.139 -6.446 1.00 94.44 201 PHE A C 1
ATOM 1623 O O . PHE A 1 201 ? 14.539 -5.709 -5.584 1.00 94.44 201 PHE A O 1
ATOM 1630 N N . ASP A 1 202 ? 16.615 -6.282 -6.232 1.00 94.06 202 ASP A N 1
ATOM 1631 C CA . ASP A 1 202 ? 17.256 -5.870 -4.985 1.00 94.06 202 ASP A CA 1
ATOM 1632 C C . ASP A 1 202 ? 17.484 -4.354 -4.981 1.00 94.06 202 ASP A C 1
ATOM 1634 O O . ASP A 1 202 ? 18.093 -3.793 -5.897 1.00 94.06 202 ASP A O 1
ATOM 1638 N N . GLY A 1 203 ? 17.018 -3.689 -3.928 1.00 92.44 203 GLY A N 1
ATOM 1639 C CA . GLY A 1 203 ? 16.997 -2.238 -3.792 1.00 92.44 203 GLY A CA 1
ATOM 1640 C C . GLY A 1 203 ? 15.755 -1.616 -4.430 1.00 92.44 203 GLY A C 1
ATOM 1641 O O . GLY A 1 203 ? 15.604 -1.597 -5.656 1.00 92.44 203 GLY A O 1
ATOM 1642 N N . TYR A 1 204 ? 14.891 -1.009 -3.614 1.00 93.81 204 TYR A N 1
ATOM 1643 C CA . TYR A 1 204 ? 13.698 -0.333 -4.132 1.00 93.81 204 TYR A CA 1
ATOM 1644 C C . TYR A 1 204 ? 14.043 0.841 -5.067 1.00 93.81 204 TYR A C 1
ATOM 1646 O O . TYR A 1 204 ? 13.467 0.952 -6.145 1.00 93.81 204 TYR A O 1
ATOM 1654 N N . ASN A 1 205 ? 15.069 1.640 -4.749 1.00 91.94 205 ASN A N 1
ATOM 1655 C CA . ASN A 1 205 ? 15.526 2.725 -5.633 1.00 91.94 205 ASN A CA 1
ATOM 1656 C C . ASN A 1 205 ? 15.968 2.208 -7.011 1.00 91.94 205 ASN A C 1
ATOM 1658 O O . ASN A 1 205 ? 15.546 2.738 -8.034 1.00 91.94 205 ASN A O 1
ATOM 1662 N N . LYS A 1 206 ? 16.723 1.101 -7.051 1.00 93.00 206 LYS A N 1
ATOM 1663 C CA . LYS A 1 206 ? 17.132 0.463 -8.314 1.00 93.00 206 LYS A CA 1
ATOM 1664 C C . LYS A 1 206 ? 15.933 -0.059 -9.106 1.00 93.00 206 LYS A C 1
ATOM 1666 O O . LYS A 1 206 ? 15.939 -0.023 -10.335 1.00 93.00 206 LYS A O 1
ATOM 1671 N N . THR A 1 207 ? 14.902 -0.533 -8.406 1.00 95.50 207 THR A N 1
ATOM 1672 C CA . THR A 1 207 ? 13.631 -0.946 -9.016 1.00 95.50 207 THR A CA 1
ATOM 1673 C C . THR A 1 207 ? 12.959 0.236 -9.714 1.00 95.50 207 THR A C 1
ATOM 1675 O O . THR A 1 207 ? 12.546 0.106 -10.866 1.00 95.50 207 THR A O 1
ATOM 1678 N N . LEU A 1 208 ? 12.898 1.400 -9.056 1.00 94.56 208 LEU A N 1
ATOM 1679 C CA . LEU A 1 208 ? 12.342 2.628 -9.634 1.00 94.56 208 LEU A CA 1
ATOM 1680 C C . LEU A 1 208 ? 13.149 3.101 -10.846 1.00 94.56 208 LEU A C 1
ATOM 1682 O O . LEU A 1 208 ? 12.564 3.354 -11.899 1.00 94.56 208 LEU A O 1
ATOM 1686 N N . ASP A 1 209 ? 14.479 3.145 -10.735 1.00 94.06 209 ASP A N 1
ATOM 1687 C CA . ASP A 1 209 ? 15.366 3.530 -11.838 1.00 94.06 209 ASP A CA 1
ATOM 1688 C C . ASP A 1 209 ? 15.139 2.637 -13.063 1.00 94.06 209 ASP A C 1
ATOM 1690 O O . ASP A 1 209 ? 14.977 3.120 -14.189 1.00 94.06 209 ASP A O 1
ATOM 1694 N N . LYS A 1 210 ? 15.062 1.318 -12.843 1.00 94.56 210 LYS A N 1
ATOM 1695 C CA . LYS A 1 210 ? 14.772 0.338 -13.892 1.00 94.56 210 LYS A CA 1
ATOM 1696 C C . LYS A 1 210 ? 13.392 0.564 -14.504 1.00 94.56 210 LYS A C 1
ATOM 1698 O O . LYS A 1 210 ? 13.267 0.513 -15.731 1.00 94.56 210 LYS A O 1
ATOM 1703 N N . PHE A 1 211 ? 12.375 0.810 -13.681 1.00 95.44 211 PHE A N 1
ATOM 1704 C CA . PHE A 1 211 ? 11.005 1.028 -14.131 1.00 95.44 211 PHE A CA 1
ATOM 1705 C C . PHE A 1 211 ? 10.895 2.263 -15.035 1.00 95.44 211 PHE A C 1
ATOM 1707 O O . PHE A 1 211 ? 10.474 2.145 -16.190 1.00 95.44 211 PHE A O 1
ATOM 1714 N N . PHE A 1 212 ? 11.338 3.428 -14.553 1.00 93.94 212 PHE A N 1
ATOM 1715 C CA . PHE A 1 212 ? 11.212 4.689 -15.288 1.00 93.94 212 PHE A CA 1
ATOM 1716 C C . PHE A 1 212 ? 12.103 4.733 -16.534 1.00 93.94 212 PHE A C 1
ATOM 1718 O O . PHE A 1 212 ? 11.616 5.123 -17.595 1.00 93.94 212 PHE A O 1
ATOM 1725 N N . SER A 1 213 ? 13.338 4.216 -16.473 1.00 91.00 213 SER A N 1
ATOM 1726 C CA . SER A 1 213 ? 14.211 4.131 -17.659 1.00 91.00 213 SER A CA 1
ATOM 1727 C C . SER A 1 213 ? 13.594 3.269 -18.769 1.00 91.00 213 SER A C 1
ATOM 1729 O O . SER A 1 213 ? 13.695 3.582 -19.959 1.00 91.00 213 SER A O 1
ATOM 1731 N N . THR A 1 214 ? 12.927 2.173 -18.389 1.00 90.56 214 THR A N 1
ATOM 1732 C CA . THR A 1 214 ? 12.308 1.242 -19.343 1.00 90.56 214 THR A CA 1
ATOM 1733 C C . THR A 1 214 ? 11.032 1.824 -19.945 1.00 90.56 214 THR A C 1
ATOM 1735 O O . THR A 1 214 ? 10.851 1.739 -21.161 1.00 90.56 214 THR A O 1
ATOM 1738 N N . ILE A 1 215 ? 10.162 2.456 -19.147 1.00 89.62 215 ILE A N 1
ATOM 1739 C CA . ILE A 1 215 ? 8.946 3.106 -19.665 1.00 89.62 215 ILE A CA 1
ATOM 1740 C C . ILE A 1 215 ? 9.289 4.267 -20.600 1.00 89.62 215 ILE A C 1
ATOM 1742 O O . ILE A 1 215 ? 8.672 4.391 -21.661 1.00 89.62 215 ILE A O 1
ATOM 1746 N N . GLU A 1 216 ? 10.275 5.096 -20.253 1.00 84.81 216 GLU A N 1
ATOM 1747 C CA . GLU A 1 216 ? 10.712 6.187 -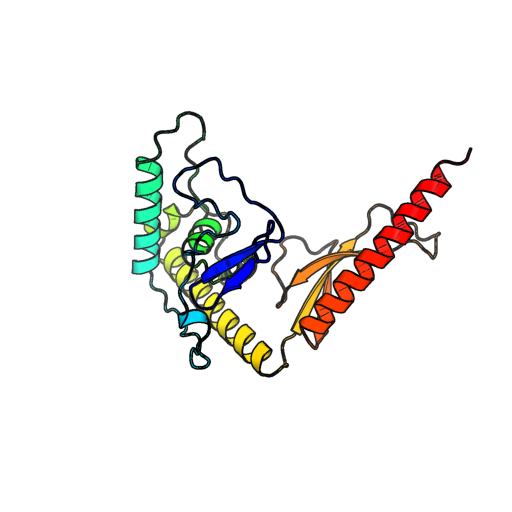21.124 1.00 84.81 216 GLU A CA 1
ATOM 1748 C C . GLU A 1 216 ? 11.205 5.651 -22.469 1.00 84.81 216 GLU A C 1
ATOM 1750 O O . GLU A 1 216 ? 10.710 6.084 -23.510 1.00 84.81 216 GLU A O 1
ATOM 1755 N N . SER A 1 217 ? 12.076 4.639 -22.453 1.00 79.81 217 SER A N 1
ATOM 1756 C CA . SER A 1 217 ? 12.575 3.976 -23.667 1.00 79.81 217 SER A CA 1
ATOM 1757 C C . SER A 1 217 ? 11.439 3.364 -24.499 1.00 79.81 217 SER A C 1
ATOM 1759 O O . SER A 1 217 ? 11.344 3.593 -25.705 1.00 79.81 217 SER A O 1
ATOM 1761 N N . THR A 1 218 ? 10.510 2.658 -23.847 1.00 79.69 218 THR A N 1
ATOM 1762 C CA . THR A 1 218 ? 9.360 1.999 -24.492 1.00 79.69 218 THR A CA 1
ATOM 1763 C C . THR A 1 218 ? 8.428 3.005 -25.170 1.00 79.69 218 THR A C 1
ATOM 1765 O O . THR A 1 218 ? 7.933 2.763 -26.273 1.00 79.69 218 THR A O 1
ATOM 1768 N N . LYS A 1 219 ? 8.219 4.178 -24.561 1.00 76.44 219 LYS A N 1
ATOM 1769 C CA . LYS A 1 219 ? 7.404 5.260 -25.134 1.00 76.44 219 LYS A CA 1
ATOM 1770 C C . LYS A 1 219 ? 7.977 5.779 -26.454 1.00 76.44 219 LYS A C 1
ATOM 1772 O O . LYS A 1 219 ? 7.199 6.132 -27.343 1.00 76.44 219 LYS A O 1
ATOM 1777 N N . TYR A 1 220 ? 9.302 5.830 -26.598 1.00 63.50 220 TYR A N 1
ATOM 1778 C CA . TYR A 1 220 ? 9.943 6.219 -27.857 1.00 63.50 220 TYR A CA 1
ATOM 1779 C C . TYR A 1 220 ? 9.775 5.142 -28.934 1.00 63.50 220 TYR A C 1
ATOM 1781 O O . TYR A 1 220 ? 9.395 5.475 -30.058 1.00 63.50 220 TYR A O 1
ATOM 1789 N N . THR A 1 221 ? 9.948 3.865 -28.584 1.00 67.75 221 THR A N 1
ATOM 1790 C CA . THR A 1 221 ? 9.779 2.736 -29.515 1.00 67.75 221 THR A CA 1
ATOM 1791 C C . THR A 1 221 ? 8.344 2.638 -30.043 1.00 67.75 221 THR A C 1
ATOM 1793 O O . THR A 1 221 ? 8.129 2.584 -31.254 1.00 67.75 221 THR A O 1
ATOM 1796 N N . LEU A 1 222 ? 7.339 2.733 -29.163 1.00 66.44 222 LEU A N 1
ATOM 1797 C CA . LEU A 1 222 ? 5.922 2.664 -29.551 1.00 66.44 222 LEU A CA 1
ATOM 1798 C C . LEU A 1 222 ? 5.482 3.862 -30.414 1.00 66.44 222 LEU A C 1
ATOM 1800 O O . LEU A 1 222 ? 4.702 3.703 -31.355 1.00 66.44 222 LEU A O 1
ATOM 1804 N N . LYS A 1 223 ? 6.000 5.071 -30.144 1.00 61.47 223 LYS A N 1
ATOM 1805 C CA . LYS A 1 223 ? 5.738 6.252 -30.989 1.00 61.47 223 LYS A CA 1
ATOM 1806 C C . LYS A 1 223 ? 6.388 6.142 -32.371 1.00 61.47 223 LYS A C 1
ATOM 1808 O O . LYS A 1 223 ? 5.788 6.587 -33.346 1.00 61.47 223 LYS A O 1
ATOM 1813 N N . GLY A 1 224 ? 7.581 5.554 -32.462 1.00 54.69 224 GLY A N 1
ATOM 1814 C CA . GLY A 1 224 ? 8.266 5.304 -33.732 1.00 54.69 224 GLY A CA 1
ATOM 1815 C C . GLY A 1 224 ? 7.538 4.285 -34.615 1.00 54.69 224 GLY A C 1
ATOM 1816 O O . GLY A 1 224 ? 7.449 4.486 -35.827 1.00 54.69 224 GLY A O 1
ATOM 1817 N N . GLY A 1 225 ? 6.951 3.244 -34.014 1.00 51.81 225 GLY A N 1
ATOM 1818 C CA . GLY A 1 225 ? 6.154 2.231 -34.720 1.00 51.81 225 GLY A CA 1
ATOM 1819 C C . GLY A 1 225 ? 4.856 2.779 -35.328 1.00 51.81 225 GLY A C 1
ATOM 1820 O O . GLY A 1 225 ? 4.551 2.499 -36.486 1.00 51.81 225 GLY A O 1
ATOM 1821 N N . ASN A 1 226 ? 4.139 3.650 -34.607 1.00 47.84 226 ASN A N 1
ATOM 1822 C CA . ASN A 1 226 ? 2.885 4.256 -35.089 1.00 47.84 226 ASN A CA 1
ATOM 1823 C C . ASN A 1 226 ? 3.047 5.211 -36.286 1.00 47.84 226 ASN A C 1
ATOM 1825 O O . ASN A 1 226 ? 2.069 5.498 -36.976 1.00 47.84 226 ASN A O 1
ATOM 1829 N N . ASN A 1 227 ? 4.256 5.718 -36.537 1.00 42.72 227 ASN A N 1
ATOM 1830 C CA . ASN A 1 227 ? 4.528 6.550 -37.711 1.00 42.72 227 ASN A CA 1
ATOM 1831 C C . ASN A 1 227 ? 4.890 5.726 -38.956 1.00 42.72 227 ASN A C 1
ATOM 1833 O O . ASN A 1 227 ? 4.732 6.226 -40.066 1.00 42.72 227 ASN A O 1
ATOM 1837 N N . LYS A 1 228 ? 5.329 4.469 -38.801 1.00 45.19 228 LYS A N 1
ATOM 1838 C CA . LYS A 1 228 ? 5.629 3.580 -39.937 1.00 45.19 228 LYS A CA 1
ATOM 1839 C C . LYS A 1 228 ? 4.389 2.875 -40.490 1.00 45.19 228 LYS A C 1
ATOM 1841 O O . LYS A 1 228 ? 4.348 2.587 -41.677 1.00 45.19 228 LYS A O 1
ATOM 1846 N N . SER A 1 229 ? 3.349 2.681 -39.680 1.00 44.16 229 SER A N 1
ATOM 1847 C CA . SER A 1 229 ? 2.054 2.123 -40.110 1.00 44.16 229 SER A CA 1
ATOM 1848 C C . SER A 1 229 ? 1.127 3.130 -40.816 1.00 44.16 229 SER A C 1
ATOM 1850 O O . SER A 1 229 ? -0.001 2.789 -41.162 1.00 44.16 229 SER A O 1
ATOM 1852 N N . LYS A 1 230 ? 1.588 4.370 -41.045 1.00 38.84 230 LYS A N 1
ATOM 1853 C CA . LYS A 1 230 ? 0.848 5.439 -41.744 1.00 38.84 230 LYS A CA 1
ATOM 1854 C C . LYS A 1 230 ? 1.483 5.896 -43.062 1.00 38.84 230 LYS A C 1
ATOM 1856 O O . LYS A 1 230 ? 1.062 6.921 -43.596 1.00 38.84 230 LYS A O 1
ATOM 1861 N N . MET A 1 231 ? 2.475 5.181 -43.591 1.00 31.66 231 MET A N 1
ATOM 1862 C CA . MET A 1 231 ? 2.976 5.462 -44.940 1.00 31.66 231 MET A CA 1
ATOM 1863 C C . MET A 1 231 ? 2.281 4.531 -45.951 1.00 31.66 231 MET A C 1
ATOM 1865 O O . MET A 1 231 ? 2.298 3.322 -45.724 1.00 31.66 231 MET A O 1
ATOM 1869 N N . PRO A 1 232 ? 1.609 5.092 -46.978 1.00 41.00 232 PRO A N 1
ATOM 1870 C CA . PRO A 1 232 ? 0.873 4.341 -47.996 1.00 41.00 232 PRO A CA 1
ATOM 1871 C C . PRO A 1 232 ? 1.785 3.553 -48.941 1.00 41.00 232 PRO A C 1
ATOM 1873 O O . PRO A 1 232 ? 2.954 3.968 -49.125 1.00 41.00 232 PRO A O 1
#

Organism: Clavispora lusitaniae (strain ATCC 42720) (NCBI:txid306902)

Radius of gyration: 22.58 Å; chains: 1; bounding box: 49×50×67 Å